Protein AF-A0AA41UCU0-F1 (afdb_monomer)

Foldseek 3Di:
DDDDQEADDLLLLLQLLLLLLPDQAEDEEAQADDPSSVRHVVRSVVSRYHYDHQHDHDDQDDWDKDWDADQVPRDIDIDTDDLVPRQDLGADDLVSVVPDPDDQADEDEDSHLRHRVNVLVSQVPDVVRHAYEYAAEEDDLSCLVVFLSHQEYEYEQNYAADPPSQAAELCRDRGPDNPHRDPDPDHGRGHQKYWYDHDQAWIWIAGNVGDIDTEHADDADFRHQRNLSSQLSSQLRSCVSVVHDNRVSNNLSSPRSRLCRNDDDSCPSSVVVVVSND

Mean predicted aligned error: 6.52 Å

Organism: NCBI:txid2910976

Structure (mmCIF, N/CA/C/O backbone):
data_AF-A0AA41UCU0-F1
#
_entry.id   AF-A0AA41UCU0-F1
#
loop_
_atom_site.group_PDB
_atom_site.id
_atom_site.type_symbol
_atom_site.label_atom_id
_atom_site.label_alt_id
_atom_site.label_comp_id
_atom_site.label_asym_id
_atom_site.label_entity_id
_atom_site.label_seq_id
_atom_site.pdbx_PDB_ins_code
_atom_site.Cartn_x
_atom_site.Cartn_y
_atom_site.Cartn_z
_atom_site.occupancy
_atom_site.B_iso_or_equiv
_atom_site.auth_seq_id
_atom_site.auth_comp_id
_atom_site.auth_asym_id
_atom_site.auth_atom_id
_atom_site.pdbx_PDB_model_num
ATOM 1 N N . MET A 1 1 ? 11.204 -28.598 2.035 1.00 69.94 1 MET A N 1
ATOM 2 C CA . MET A 1 1 ? 11.488 -27.217 1.600 1.00 69.94 1 MET A CA 1
ATOM 3 C C . MET A 1 1 ? 10.515 -26.865 0.490 1.00 69.94 1 MET A C 1
ATOM 5 O O . MET A 1 1 ? 10.604 -27.441 -0.587 1.00 69.94 1 MET A O 1
ATOM 9 N N . ARG A 1 2 ? 9.537 -26.011 0.792 1.00 81.38 2 ARG A N 1
ATOM 10 C CA . ARG A 1 2 ? 8.641 -25.408 -0.201 1.00 81.38 2 ARG A CA 1
ATOM 11 C C . ARG A 1 2 ? 9.351 -24.192 -0.801 1.00 81.38 2 ARG A C 1
ATOM 13 O O . ARG A 1 2 ? 10.097 -23.524 -0.092 1.00 81.38 2 ARG A O 1
ATOM 20 N N . GLN A 1 3 ? 9.169 -23.953 -2.094 1.00 84.19 3 GLN A N 1
ATOM 21 C CA . GLN A 1 3 ? 9.728 -22.796 -2.789 1.00 84.19 3 GLN A CA 1
ATOM 22 C C . GLN A 1 3 ? 8.620 -22.142 -3.601 1.00 84.19 3 GLN A C 1
ATOM 24 O O . GLN A 1 3 ? 8.017 -22.794 -4.450 1.00 84.19 3 GLN A O 1
ATOM 29 N N . ASP A 1 4 ? 8.387 -20.863 -3.338 1.00 87.31 4 ASP A N 1
ATOM 30 C CA . ASP A 1 4 ? 7.425 -20.040 -4.056 1.00 87.31 4 ASP A CA 1
ATOM 31 C C . ASP A 1 4 ? 8.169 -18.869 -4.704 1.00 87.31 4 ASP A C 1
ATOM 33 O O . ASP A 1 4 ? 9.088 -18.296 -4.116 1.00 87.31 4 ASP A O 1
ATOM 37 N N . VAL A 1 5 ? 7.778 -18.519 -5.929 1.00 90.12 5 VAL A N 1
ATOM 38 C CA . VAL A 1 5 ? 8.272 -17.332 -6.634 1.00 90.12 5 VAL A CA 1
ATOM 39 C C . VAL A 1 5 ? 7.059 -16.527 -7.067 1.00 90.12 5 VAL A C 1
ATOM 41 O O . VAL A 1 5 ? 6.217 -17.029 -7.811 1.00 90.12 5 VAL A O 1
ATOM 44 N N . SER A 1 6 ? 6.973 -15.289 -6.601 1.00 92.50 6 SER A N 1
ATOM 45 C CA . SER A 1 6 ? 5.877 -14.370 -6.901 1.00 92.50 6 SER A CA 1
ATOM 46 C C . SER A 1 6 ? 6.423 -12.977 -7.187 1.00 92.50 6 SER A C 1
ATOM 48 O O . SER A 1 6 ? 7.571 -12.666 -6.857 1.00 92.50 6 SER A O 1
ATOM 50 N N . ALA A 1 7 ? 5.589 -12.116 -7.766 1.00 93.50 7 ALA A N 1
ATOM 51 C CA . ALA A 1 7 ? 5.860 -10.689 -7.730 1.00 93.50 7 ALA A CA 1
ATOM 52 C C . ALA A 1 7 ? 5.864 -10.211 -6.268 1.00 93.50 7 ALA A C 1
ATOM 54 O O . ALA A 1 7 ? 5.102 -10.710 -5.435 1.00 93.50 7 ALA A O 1
ATOM 55 N N . GLY A 1 8 ? 6.735 -9.257 -5.962 1.00 89.81 8 GLY A N 1
ATOM 56 C CA . GLY A 1 8 ? 6.822 -8.613 -4.657 1.00 89.81 8 GLY A CA 1
ATOM 57 C C . GLY A 1 8 ? 6.935 -7.101 -4.809 1.00 89.81 8 GLY A C 1
ATOM 58 O O . GLY A 1 8 ? 6.961 -6.584 -5.924 1.00 89.81 8 GLY A O 1
ATOM 59 N N . GLY A 1 9 ? 7.023 -6.410 -3.677 1.00 89.88 9 GLY A N 1
ATOM 60 C CA . GLY A 1 9 ? 7.014 -4.951 -3.607 1.00 89.88 9 GLY A CA 1
ATOM 61 C C . GLY A 1 9 ? 5.659 -4.421 -3.120 1.00 89.88 9 GLY A C 1
ATOM 62 O O . GLY A 1 9 ? 4.636 -5.032 -3.448 1.00 89.88 9 GLY A O 1
ATOM 63 N N . PRO A 1 10 ? 5.635 -3.307 -2.359 1.00 92.75 10 PRO A N 1
ATOM 64 C CA . PRO A 1 10 ? 4.423 -2.859 -1.672 1.00 92.75 10 PRO A CA 1
ATOM 65 C C . PRO A 1 10 ? 3.246 -2.614 -2.617 1.00 92.75 10 PRO A C 1
ATOM 67 O O . PRO A 1 10 ? 2.210 -3.269 -2.499 1.00 92.75 10 PRO A O 1
ATOM 70 N N . ALA A 1 11 ? 3.443 -1.783 -3.647 1.00 95.94 11 ALA A N 1
ATOM 71 C CA . ALA A 1 11 ? 2.409 -1.506 -4.644 1.00 95.94 11 ALA A CA 1
ATOM 72 C C . ALA A 1 11 ? 1.910 -2.767 -5.381 1.00 95.94 11 ALA A C 1
ATOM 74 O O . ALA A 1 11 ? 0.715 -2.905 -5.637 1.00 95.94 11 ALA A O 1
ATOM 75 N N . ALA A 1 12 ? 2.798 -3.718 -5.696 1.00 96.88 12 ALA A N 1
ATOM 76 C CA . ALA A 1 12 ? 2.425 -4.950 -6.393 1.00 96.88 12 ALA A CA 1
ATOM 77 C C . ALA A 1 12 ? 1.548 -5.864 -5.522 1.00 96.88 12 ALA A C 1
ATOM 79 O O . ALA A 1 12 ? 0.541 -6.399 -5.985 1.00 96.88 12 ALA A O 1
ATOM 80 N N . ASN A 1 13 ? 1.899 -6.023 -4.246 1.00 97.31 13 ASN A N 1
ATOM 81 C CA . ASN A 1 13 ? 1.124 -6.825 -3.303 1.00 97.31 13 ASN A CA 1
ATOM 82 C C . ASN A 1 13 ? -0.208 -6.162 -2.922 1.00 97.31 13 ASN A C 1
ATOM 84 O O . ASN A 1 13 ? -1.222 -6.856 -2.807 1.00 97.31 13 ASN A O 1
ATOM 88 N N . ALA A 1 14 ? -0.231 -4.834 -2.794 1.00 98.00 14 ALA A N 1
ATOM 89 C CA . ALA A 1 14 ? -1.462 -4.080 -2.598 1.00 98.00 14 ALA A CA 1
ATOM 90 C C . ALA A 1 14 ? -2.402 -4.217 -3.808 1.00 98.00 14 ALA A C 1
ATOM 92 O O . ALA A 1 14 ? -3.591 -4.478 -3.629 1.00 98.00 14 ALA A O 1
ATOM 93 N N . ALA A 1 15 ? -1.873 -4.153 -5.036 1.00 98.31 15 ALA A N 1
ATOM 94 C CA . ALA A 1 15 ? -2.650 -4.362 -6.259 1.00 98.31 15 ALA A CA 1
ATOM 95 C C . ALA A 1 15 ? -3.252 -5.775 -6.337 1.00 98.31 15 ALA A C 1
ATOM 97 O O . ALA A 1 15 ? -4.425 -5.922 -6.675 1.00 98.31 15 ALA A O 1
ATOM 98 N N . VAL A 1 16 ? -2.491 -6.814 -5.969 1.00 98.00 16 VAL A N 1
ATOM 99 C CA . VAL A 1 16 ? -3.010 -8.193 -5.890 1.00 98.00 16 VAL A CA 1
ATOM 100 C C . VAL A 1 16 ? -4.118 -8.312 -4.844 1.00 98.00 16 VAL A C 1
ATOM 102 O O . VAL A 1 16 ? -5.124 -8.972 -5.091 1.00 98.00 16 VAL A O 1
ATOM 105 N N . THR A 1 17 ? -3.962 -7.655 -3.694 1.00 97.75 17 THR A N 1
ATOM 106 C CA . THR A 1 17 ? -4.995 -7.636 -2.648 1.00 97.75 17 THR A CA 1
ATOM 107 C C . THR A 1 17 ? -6.273 -6.970 -3.149 1.00 97.75 17 THR A C 1
ATOM 109 O O . THR A 1 17 ? -7.358 -7.527 -2.997 1.00 97.75 17 THR A O 1
ATOM 112 N N . ALA A 1 18 ? -6.148 -5.817 -3.805 1.00 97.25 18 ALA A N 1
ATOM 113 C CA . ALA A 1 18 ? -7.271 -5.104 -4.395 1.00 97.25 18 ALA A CA 1
ATOM 114 C C . ALA A 1 18 ? -7.988 -5.963 -5.459 1.00 97.25 18 ALA A C 1
ATOM 116 O O . ALA A 1 18 ? -9.207 -6.137 -5.406 1.00 97.25 18 ALA A O 1
ATOM 117 N N . ALA A 1 19 ? -7.235 -6.597 -6.361 1.00 96.75 19 ALA A N 1
ATOM 118 C CA . ALA A 1 19 ? -7.792 -7.499 -7.368 1.00 96.75 19 ALA A CA 1
ATOM 119 C C . ALA A 1 19 ? -8.531 -8.697 -6.748 1.00 96.75 19 ALA A C 1
ATOM 121 O O . ALA A 1 19 ? -9.640 -9.030 -7.167 1.00 96.75 19 ALA A O 1
ATOM 122 N N . ALA A 1 20 ? -7.970 -9.305 -5.699 1.00 96.31 20 ALA A N 1
ATOM 123 C CA . ALA A 1 20 ? -8.616 -10.398 -4.971 1.00 96.31 20 ALA A CA 1
ATOM 124 C C . ALA A 1 20 ? -9.898 -9.964 -4.236 1.00 96.31 20 ALA A C 1
ATOM 126 O O . ALA A 1 20 ? -10.803 -10.773 -4.044 1.00 96.31 20 ALA A O 1
ATOM 127 N N . LEU A 1 21 ? -10.004 -8.684 -3.878 1.00 96.06 21 LEU A N 1
ATOM 128 C CA . LEU A 1 21 ? -11.200 -8.059 -3.309 1.00 96.06 21 LEU A CA 1
ATOM 129 C C . LEU A 1 21 ? -12.237 -7.624 -4.360 1.00 96.06 21 LEU A C 1
ATOM 131 O O . LEU A 1 21 ? -13.248 -7.003 -4.016 1.00 96.06 21 LEU A O 1
ATOM 135 N N . GLY A 1 22 ? -12.005 -7.965 -5.629 1.00 93.69 22 GLY A N 1
ATOM 136 C CA . GLY A 1 22 ? -12.949 -7.770 -6.723 1.00 93.69 22 GLY A CA 1
ATOM 137 C C . GLY A 1 22 ? -12.910 -6.385 -7.363 1.00 93.69 22 GLY A C 1
ATOM 138 O O . GLY A 1 22 ? -13.822 -6.064 -8.124 1.00 93.69 22 GLY A O 1
ATOM 139 N N . VAL A 1 23 ? -11.891 -5.562 -7.086 1.00 93.75 23 VAL A N 1
ATOM 140 C CA . VAL A 1 23 ? -11.704 -4.285 -7.793 1.00 93.75 23 VAL A CA 1
ATOM 141 C C . VAL A 1 23 ? -10.685 -4.425 -8.918 1.00 93.75 23 VAL A C 1
ATOM 143 O O . VAL A 1 23 ? -9.738 -5.202 -8.837 1.00 93.75 23 VAL A O 1
ATOM 146 N N . ARG A 1 24 ? -10.855 -3.651 -9.990 1.00 96.62 24 ARG A N 1
ATOM 147 C CA . ARG A 1 24 ? -9.874 -3.602 -11.076 1.00 96.62 24 ARG A CA 1
ATOM 148 C C . ARG A 1 24 ? -8.605 -2.901 -10.586 1.00 96.62 24 ARG A C 1
ATOM 150 O O . ARG A 1 24 ? -8.665 -1.729 -10.228 1.00 96.62 24 ARG A O 1
ATOM 157 N N . ALA A 1 25 ? -7.468 -3.592 -10.608 1.00 97.56 25 ALA A N 1
ATOM 158 C CA . ALA A 1 25 ? -6.189 -3.044 -10.165 1.00 97.56 25 ALA A CA 1
ATOM 159 C C . ALA A 1 25 ? -5.240 -2.818 -11.350 1.00 97.56 25 ALA A C 1
ATOM 161 O O . ALA A 1 25 ? -4.958 -3.748 -12.107 1.00 97.56 25 ALA A O 1
ATOM 162 N N . VAL A 1 26 ? -4.722 -1.593 -11.478 1.00 98.44 26 VAL A N 1
ATOM 163 C CA . VAL A 1 26 ? -3.671 -1.234 -12.441 1.00 98.44 26 VAL A CA 1
ATOM 164 C C . VAL A 1 26 ? -2.399 -0.889 -11.668 1.00 98.44 26 VAL A C 1
ATOM 166 O O . VAL A 1 26 ? -2.386 0.047 -10.872 1.00 98.44 26 VAL A O 1
ATOM 169 N N . LEU A 1 27 ? -1.322 -1.633 -11.907 1.00 98.38 27 LEU A N 1
ATOM 170 C CA . LEU A 1 27 ? -0.001 -1.394 -11.337 1.00 98.38 27 LEU A CA 1
ATOM 171 C C . LEU A 1 27 ? 0.868 -0.624 -12.334 1.00 98.38 27 LEU A C 1
ATOM 173 O O . LEU A 1 27 ? 1.244 -1.164 -13.374 1.00 98.38 27 LEU A O 1
ATOM 177 N N . VAL A 1 28 ? 1.244 0.605 -11.983 1.00 97.56 28 VAL A N 1
ATOM 178 C CA . VAL A 1 28 ? 2.266 1.382 -12.699 1.00 97.56 28 VAL A CA 1
ATOM 179 C C . VAL A 1 28 ? 3.616 1.163 -12.012 1.00 97.56 28 VAL A C 1
ATOM 181 O O . VAL A 1 28 ? 3.798 1.573 -10.868 1.00 97.56 28 VAL A O 1
ATOM 184 N N . SER A 1 29 ? 4.558 0.481 -12.666 1.00 94.00 29 SER A N 1
ATOM 185 C CA . SER A 1 29 ? 5.838 0.097 -12.043 1.00 94.00 29 SER A CA 1
ATOM 186 C C . SER A 1 29 ? 6.936 -0.180 -13.079 1.00 94.00 29 SER A C 1
ATOM 188 O O . SER A 1 29 ? 6.705 -0.052 -14.279 1.00 94.00 29 SER A O 1
ATOM 190 N N . VAL A 1 30 ? 8.130 -0.556 -12.614 1.00 91.56 30 VAL A N 1
ATOM 191 C CA . VAL A 1 30 ? 9.286 -0.947 -13.432 1.00 91.56 30 VAL A CA 1
ATOM 192 C C . VAL A 1 30 ? 9.527 -2.445 -13.265 1.00 91.56 30 VAL A C 1
ATOM 194 O O . VAL A 1 30 ? 10.066 -2.887 -12.252 1.00 91.56 30 VAL A O 1
ATOM 197 N N . ILE A 1 31 ? 9.138 -3.237 -14.262 1.00 90.00 31 ILE A N 1
ATOM 198 C CA . ILE A 1 31 ? 9.275 -4.702 -14.244 1.00 90.00 31 ILE A CA 1
ATOM 199 C C . ILE A 1 31 ? 10.305 -5.182 -15.269 1.00 90.00 31 ILE A C 1
ATOM 201 O O . ILE A 1 31 ? 11.096 -6.080 -14.975 1.00 90.00 31 ILE A O 1
ATOM 205 N N . GLY A 1 32 ? 10.307 -4.603 -16.472 1.00 88.25 32 GLY A N 1
ATOM 206 C CA . GLY A 1 32 ? 11.206 -5.009 -17.550 1.00 88.25 32 GLY A CA 1
ATOM 207 C C . GLY A 1 32 ? 10.845 -6.350 -18.200 1.00 88.25 32 GLY A C 1
ATOM 208 O O . GLY A 1 32 ? 9.969 -7.102 -17.757 1.00 88.25 32 GLY A O 1
ATOM 209 N N . THR A 1 33 ? 11.505 -6.653 -19.314 1.00 85.25 33 THR A N 1
ATOM 210 C CA . THR A 1 33 ? 11.215 -7.819 -20.173 1.00 85.25 33 THR A CA 1
ATOM 211 C C . THR A 1 33 ? 12.107 -9.030 -19.888 1.00 85.25 33 THR A C 1
ATOM 213 O O . THR A 1 33 ? 11.937 -10.079 -20.507 1.00 85.25 33 THR A O 1
ATOM 216 N N . GLY A 1 34 ? 13.034 -8.920 -18.930 1.00 86.69 34 GLY A N 1
ATOM 217 C CA . GLY A 1 34 ? 13.949 -10.000 -18.565 1.00 86.69 34 GLY A CA 1
ATOM 218 C C . GLY A 1 34 ? 13.250 -11.243 -17.980 1.00 86.69 34 GLY A C 1
ATOM 219 O O . GLY A 1 34 ? 12.056 -11.212 -17.658 1.00 86.69 34 GLY A O 1
ATOM 220 N N . PRO A 1 35 ? 13.984 -12.358 -17.783 1.00 87.69 35 PRO A N 1
ATOM 221 C CA . PRO A 1 35 ? 13.407 -13.622 -17.314 1.00 87.69 35 PRO A CA 1
ATOM 222 C C . PRO A 1 35 ? 12.662 -13.515 -15.977 1.00 87.69 35 PRO A C 1
ATOM 224 O O . PRO A 1 35 ? 11.573 -14.069 -15.833 1.00 87.69 35 PRO A O 1
ATOM 227 N N . VAL A 1 36 ? 13.214 -12.765 -15.016 1.00 88.75 36 VAL A N 1
ATOM 228 C CA . VAL A 1 36 ? 12.580 -12.523 -13.708 1.00 88.75 36 VAL A CA 1
ATOM 229 C C . VAL A 1 36 ? 11.325 -11.660 -13.865 1.00 88.75 36 VAL A C 1
ATOM 231 O O . VAL A 1 36 ? 10.275 -12.010 -13.330 1.00 88.75 36 VAL A O 1
ATOM 234 N N . GLY A 1 37 ? 11.393 -10.588 -14.663 1.00 89.94 37 GLY A N 1
ATOM 235 C CA . GLY A 1 37 ? 10.236 -9.741 -14.964 1.00 89.94 37 GLY A CA 1
ATOM 236 C C . GLY A 1 37 ? 9.092 -10.526 -15.610 1.00 89.94 37 GLY A C 1
ATOM 237 O O . GLY A 1 37 ? 7.932 -10.359 -15.244 1.00 89.94 37 GLY A O 1
ATOM 238 N N . SER A 1 38 ? 9.411 -11.477 -16.493 1.00 90.88 38 SER A N 1
ATOM 239 C CA . SER A 1 38 ? 8.423 -12.383 -17.093 1.00 90.88 38 SER A CA 1
ATOM 240 C C . SER A 1 38 ? 7.734 -13.289 -16.064 1.00 90.88 38 SER A C 1
ATOM 242 O O . SER A 1 38 ? 6.555 -13.601 -16.216 1.00 90.88 38 SER A O 1
ATOM 244 N N . VAL A 1 39 ? 8.441 -13.729 -15.015 1.00 93.19 39 VAL A N 1
ATOM 245 C CA . VAL A 1 39 ? 7.832 -14.483 -13.905 1.00 93.19 39 VAL A CA 1
ATOM 246 C C . VAL A 1 39 ? 6.911 -13.579 -13.087 1.00 93.19 39 VAL A C 1
ATOM 248 O O . VAL A 1 39 ? 5.775 -13.970 -12.828 1.00 93.19 39 VAL A O 1
ATOM 251 N N . ALA A 1 40 ? 7.362 -12.369 -12.745 1.00 94.19 40 ALA A N 1
ATOM 252 C CA . ALA A 1 40 ? 6.565 -11.405 -11.990 1.00 94.19 40 ALA A CA 1
ATOM 253 C C . ALA A 1 40 ? 5.268 -11.022 -12.726 1.00 94.19 40 ALA A C 1
ATOM 255 O O . ALA A 1 40 ? 4.201 -11.037 -12.120 1.00 94.19 40 ALA A O 1
ATOM 256 N N . ARG A 1 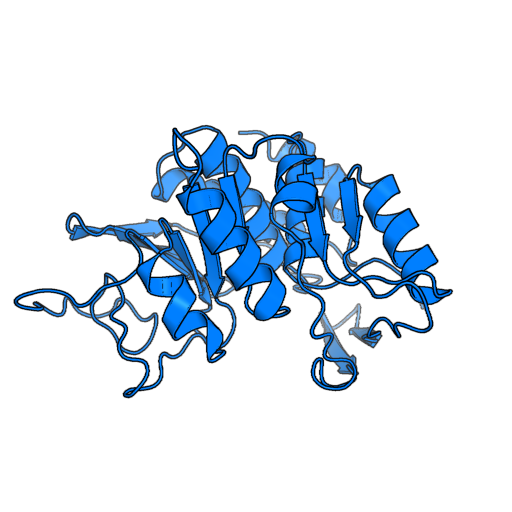41 ? 5.321 -10.762 -14.041 1.00 94.81 41 ARG A N 1
ATOM 257 C CA . ARG A 1 41 ? 4.114 -10.474 -14.840 1.00 94.81 41 ARG A CA 1
ATOM 258 C C . ARG A 1 41 ? 3.118 -11.615 -14.827 1.00 94.81 41 ARG A C 1
ATOM 260 O O . ARG A 1 41 ? 1.947 -11.370 -14.591 1.00 94.81 41 ARG A O 1
ATOM 267 N N . ARG A 1 42 ? 3.577 -12.854 -15.033 1.00 95.31 42 ARG A N 1
ATOM 268 C CA . ARG A 1 42 ? 2.682 -14.019 -15.009 1.00 95.31 42 ARG A CA 1
ATOM 269 C C . ARG A 1 42 ? 2.004 -14.201 -13.653 1.00 95.31 42 ARG A C 1
ATOM 271 O O . ARG A 1 42 ? 0.855 -14.625 -13.619 1.00 95.31 42 ARG A O 1
ATOM 278 N N . ASP A 1 43 ? 2.698 -13.904 -12.553 1.00 96.81 43 ASP A N 1
ATOM 279 C CA . ASP A 1 43 ? 2.089 -13.889 -11.217 1.00 96.81 43 ASP A CA 1
ATOM 280 C C . ASP A 1 43 ? 1.001 -12.809 -11.120 1.00 96.81 43 ASP A C 1
ATOM 282 O O . ASP A 1 43 ? -0.132 -13.114 -10.763 1.00 96.81 43 ASP A O 1
ATOM 286 N N . LEU A 1 44 ? 1.305 -11.572 -11.515 1.00 97.69 44 LEU A N 1
ATOM 287 C CA . LEU A 1 44 ? 0.357 -10.452 -11.482 1.00 97.69 44 LEU A CA 1
ATOM 288 C C . LEU A 1 44 ? -0.871 -10.691 -12.378 1.00 97.69 44 LEU A C 1
ATOM 290 O O . LEU A 1 44 ? -2.002 -10.536 -11.923 1.00 97.69 44 LEU A O 1
ATOM 294 N N . GLU A 1 45 ? -0.665 -11.157 -13.610 1.00 96.75 45 GLU A N 1
ATOM 295 C CA . GLU A 1 45 ? -1.726 -11.520 -14.558 1.00 96.75 45 GLU A CA 1
ATOM 296 C C . GLU A 1 45 ? -2.610 -12.647 -14.014 1.00 96.75 45 GLU A C 1
ATOM 298 O O . GLU A 1 45 ? -3.835 -12.586 -14.125 1.00 96.75 45 GLU A O 1
ATOM 303 N N . ARG A 1 46 ? -2.014 -13.661 -13.367 1.00 96.25 46 ARG A N 1
ATOM 304 C CA . ARG A 1 46 ? -2.758 -14.754 -12.719 1.00 96.25 46 ARG A CA 1
ATOM 305 C C . ARG A 1 46 ? -3.719 -14.239 -11.647 1.00 96.25 46 ARG A C 1
ATOM 307 O O . ARG A 1 46 ? -4.775 -14.840 -11.459 1.00 96.25 46 ARG A O 1
ATOM 314 N N . TYR A 1 47 ? -3.368 -13.150 -10.969 1.00 96.12 47 TYR A N 1
ATOM 315 C CA . TYR A 1 47 ? -4.213 -12.491 -9.972 1.00 96.12 47 TYR A CA 1
ATOM 316 C C . TYR A 1 47 ? -4.924 -11.247 -10.517 1.00 96.12 47 TYR A C 1
ATOM 318 O O . TYR A 1 47 ? -5.347 -10.401 -9.741 1.00 96.12 47 TYR A O 1
ATOM 326 N N . SER A 1 48 ? -5.115 -11.162 -11.839 1.00 96.62 48 SER A N 1
ATOM 327 C CA . SER A 1 48 ? -5.906 -10.117 -12.509 1.00 96.62 48 SER A CA 1
ATOM 328 C C . SER A 1 48 ? -5.424 -8.680 -12.260 1.00 96.62 48 SER A C 1
ATOM 330 O O . SER A 1 48 ? -6.220 -7.744 -12.306 1.00 96.62 48 SER A O 1
ATOM 332 N N . VAL A 1 49 ? -4.125 -8.492 -12.021 1.00 98.31 49 VAL A N 1
ATOM 333 C CA . VAL A 1 49 ? -3.506 -7.164 -11.958 1.00 98.31 49 VAL A CA 1
ATOM 334 C C . VAL A 1 49 ? -3.057 -6.754 -13.357 1.00 98.31 49 VAL A C 1
ATOM 336 O O . VAL A 1 49 ? -2.234 -7.423 -13.983 1.00 98.31 49 VAL A O 1
ATOM 339 N N . GLU A 1 50 ? -3.571 -5.628 -13.841 1.00 97.88 50 GLU A N 1
ATOM 340 C CA . GLU A 1 50 ? -3.125 -5.019 -15.091 1.00 97.88 50 GLU A CA 1
ATOM 341 C C . GLU A 1 50 ? -1.809 -4.281 -14.862 1.00 97.88 50 GLU A C 1
ATOM 343 O O . GLU A 1 50 ? -1.706 -3.424 -13.990 1.00 97.88 50 GLU A O 1
ATOM 348 N N . VAL A 1 51 ? -0.785 -4.601 -15.647 1.00 96.56 51 VAL A N 1
ATOM 349 C CA . VAL A 1 51 ? 0.548 -4.015 -15.480 1.00 96.56 51 VAL A CA 1
ATOM 350 C C . VAL A 1 51 ? 0.797 -2.961 -16.550 1.00 96.56 51 VAL A C 1
ATOM 352 O O . VAL A 1 51 ? 0.893 -3.280 -17.736 1.00 96.56 51 VAL A O 1
ATOM 355 N N . HIS A 1 52 ? 1.001 -1.718 -16.121 1.00 96.19 52 HIS A N 1
ATOM 356 C CA . HIS A 1 52 ? 1.598 -0.666 -16.931 1.00 96.19 52 HIS A CA 1
ATOM 357 C C . HIS A 1 52 ? 3.086 -0.551 -16.588 1.00 96.19 52 HIS A C 1
ATOM 359 O O . HIS A 1 52 ? 3.482 0.123 -15.637 1.00 96.19 52 HIS A O 1
ATOM 365 N N . ASP A 1 53 ? 3.913 -1.263 -17.351 1.00 93.88 53 ASP A N 1
ATOM 366 C CA . ASP A 1 53 ? 5.357 -1.244 -17.145 1.00 93.88 53 ASP A CA 1
ATOM 367 C C . ASP A 1 53 ? 6.006 -0.059 -17.855 1.00 93.88 53 ASP A C 1
ATOM 369 O O . ASP A 1 53 ? 5.917 0.068 -19.077 1.00 93.88 53 ASP A O 1
ATOM 373 N N . VAL A 1 54 ? 6.692 0.773 -17.076 1.00 92.94 54 VAL A N 1
ATOM 374 C CA . VAL A 1 54 ? 7.396 1.959 -17.568 1.00 92.94 54 VAL A CA 1
ATOM 375 C C . VAL A 1 54 ? 8.880 1.695 -17.831 1.00 92.94 54 VAL A C 1
ATOM 377 O O . VAL A 1 54 ? 9.601 2.618 -18.205 1.00 92.94 54 VAL A O 1
ATOM 380 N N . ALA A 1 55 ? 9.355 0.460 -17.637 1.00 88.31 55 ALA A N 1
ATOM 381 C CA . ALA A 1 55 ? 10.752 0.110 -17.851 1.00 88.31 55 ALA A CA 1
ATOM 382 C C . ALA A 1 55 ? 11.250 0.496 -19.262 1.00 88.31 55 ALA A C 1
ATOM 384 O O . ALA A 1 55 ? 10.530 0.320 -20.255 1.00 88.31 55 ALA A O 1
ATOM 385 N N . PRO A 1 56 ? 12.504 0.973 -19.387 1.00 79.81 56 PRO A N 1
ATOM 386 C CA . PRO A 1 56 ? 13.165 1.118 -20.677 1.00 79.81 56 PRO A CA 1
ATOM 387 C C . PRO A 1 56 ? 13.151 -0.204 -21.452 1.00 79.81 56 PRO A C 1
ATOM 389 O O . PRO A 1 56 ? 13.202 -1.284 -20.863 1.00 79.81 56 PRO A O 1
ATOM 392 N N . ARG A 1 57 ? 13.097 -0.121 -22.787 1.00 65.38 57 ARG A N 1
ATOM 393 C CA . ARG A 1 57 ? 12.858 -1.291 -23.646 1.00 65.38 57 ARG A CA 1
ATOM 394 C C . ARG A 1 57 ? 13.962 -2.365 -23.637 1.00 65.38 57 ARG A C 1
ATOM 396 O O . ARG A 1 57 ? 13.671 -3.444 -24.136 1.00 65.38 57 ARG A O 1
ATOM 403 N N . ASP A 1 58 ? 15.116 -2.146 -22.994 1.00 66.44 58 ASP A N 1
ATOM 404 C CA . ASP A 1 58 ? 16.211 -3.125 -22.897 1.00 66.44 58 ASP A CA 1
ATOM 405 C C . ASP A 1 58 ? 16.835 -3.200 -21.477 1.00 66.44 58 ASP A C 1
ATOM 407 O O . ASP A 1 58 ? 16.968 -2.189 -20.786 1.00 66.44 58 ASP A O 1
ATOM 411 N N . ASP A 1 59 ? 17.200 -4.419 -21.049 1.00 63.78 59 ASP A N 1
ATOM 412 C CA . ASP A 1 59 ? 18.061 -4.789 -19.901 1.00 63.78 59 ASP A CA 1
ATOM 413 C C . ASP A 1 59 ? 17.737 -4.239 -18.494 1.00 63.78 59 ASP A C 1
ATOM 415 O O . ASP A 1 59 ? 18.606 -4.155 -17.624 1.00 63.78 59 ASP A O 1
ATOM 419 N N . THR A 1 60 ? 16.467 -3.952 -18.196 1.00 72.06 60 THR A N 1
ATOM 420 C CA . THR A 1 60 ? 16.064 -3.673 -16.804 1.00 72.06 60 THR A CA 1
ATOM 421 C C . THR A 1 60 ? 16.141 -4.950 -15.957 1.00 72.06 60 THR A C 1
ATOM 423 O O . THR A 1 60 ? 15.398 -5.911 -16.181 1.00 72.06 60 THR A O 1
ATOM 426 N N . LEU A 1 61 ? 17.022 -4.950 -14.953 1.00 74.19 61 LEU A N 1
ATOM 427 C CA . LEU A 1 61 ? 17.096 -6.002 -13.942 1.00 74.19 61 LEU A CA 1
ATOM 428 C C . LEU A 1 61 ? 16.067 -5.750 -12.839 1.00 74.19 61 LEU A C 1
ATOM 430 O O . LEU A 1 61 ? 16.171 -4.783 -12.088 1.00 74.19 61 LEU A O 1
ATOM 434 N N . LEU A 1 62 ? 15.097 -6.654 -12.718 1.00 83.25 62 LEU A N 1
ATOM 435 C CA . LEU A 1 62 ? 14.159 -6.642 -11.602 1.00 83.25 62 LEU A CA 1
ATOM 436 C C . LEU A 1 62 ? 14.848 -7.153 -10.331 1.00 83.25 62 LEU A C 1
ATOM 438 O O . LEU A 1 62 ? 15.441 -8.235 -10.333 1.00 83.25 62 LEU A O 1
ATOM 442 N N . ALA A 1 63 ? 14.747 -6.390 -9.242 1.00 83.19 63 ALA A N 1
ATOM 443 C CA . ALA A 1 63 ? 15.283 -6.786 -7.946 1.00 83.19 63 ALA A CA 1
ATOM 444 C C . ALA A 1 63 ? 14.602 -8.068 -7.431 1.00 83.19 63 ALA A C 1
ATOM 446 O O . ALA A 1 63 ? 13.378 -8.194 -7.455 1.00 83.19 63 ALA A O 1
ATOM 447 N N . VAL A 1 64 ? 15.402 -9.012 -6.928 1.00 85.44 64 VAL A N 1
ATOM 448 C CA . VAL A 1 64 ? 14.920 -10.276 -6.352 1.00 85.44 64 VAL A CA 1
ATOM 449 C C . VAL A 1 64 ? 15.279 -10.316 -4.878 1.00 85.44 64 VAL A C 1
ATOM 451 O O . VAL A 1 64 ? 16.453 -10.260 -4.534 1.00 85.44 64 VAL A O 1
ATOM 454 N N . SER A 1 65 ? 14.275 -10.457 -4.015 1.00 85.56 65 SER A N 1
ATOM 455 C CA . SER A 1 65 ? 14.483 -10.737 -2.592 1.00 85.56 65 SER A CA 1
ATOM 456 C C . SER A 1 65 ? 14.272 -12.221 -2.317 1.00 85.56 65 SER A C 1
ATOM 458 O O . SER A 1 65 ? 13.279 -12.796 -2.758 1.00 85.56 65 SER A O 1
ATOM 460 N N . ALA A 1 66 ? 15.182 -12.834 -1.567 1.00 86.69 66 ALA A N 1
ATOM 461 C CA . ALA A 1 66 ? 15.018 -14.180 -1.038 1.00 86.69 66 ALA A CA 1
ATOM 462 C C . ALA A 1 66 ? 14.566 -14.091 0.422 1.00 86.69 66 ALA A C 1
ATOM 464 O O . ALA A 1 66 ? 15.254 -13.498 1.252 1.00 86.69 66 ALA A O 1
ATOM 465 N N . VAL A 1 67 ? 13.414 -14.681 0.735 1.00 84.25 67 VAL A N 1
ATOM 466 C CA . VAL A 1 67 ? 12.885 -14.747 2.100 1.00 84.25 67 VAL A CA 1
ATOM 467 C C . VAL A 1 67 ? 12.877 -16.202 2.541 1.00 84.25 67 VAL A C 1
ATOM 469 O O . VAL A 1 67 ? 12.222 -17.043 1.929 1.00 84.25 67 VAL A O 1
ATOM 472 N N . LEU A 1 68 ? 13.634 -16.496 3.590 1.00 83.25 68 LEU A N 1
ATOM 473 C CA . LEU A 1 68 ? 13.647 -17.789 4.260 1.00 83.25 68 LEU A CA 1
ATOM 474 C C . LEU A 1 68 ? 12.751 -17.673 5.486 1.00 83.25 68 LEU A C 1
ATOM 476 O O . LEU A 1 68 ? 12.982 -16.783 6.303 1.00 83.25 68 LEU A O 1
ATOM 480 N N . VAL A 1 69 ? 11.754 -18.547 5.593 1.00 79.00 69 VAL A N 1
ATOM 481 C CA . VAL A 1 69 ? 10.837 -18.617 6.736 1.00 79.00 69 VAL A CA 1
ATOM 482 C C . VAL A 1 69 ? 11.002 -19.981 7.394 1.00 79.00 69 VAL A C 1
ATOM 484 O O . VAL A 1 69 ? 10.942 -21.002 6.706 1.00 79.00 69 VAL A O 1
ATOM 487 N N . ASP A 1 70 ? 11.236 -19.986 8.702 1.00 80.25 70 ASP A N 1
ATOM 488 C CA . ASP A 1 70 ? 11.181 -21.189 9.529 1.00 80.25 70 ASP A CA 1
ATOM 489 C C . ASP A 1 70 ? 9.712 -21.500 9.845 1.00 80.25 70 ASP A C 1
ATOM 491 O O . ASP A 1 70 ? 9.000 -20.669 10.405 1.00 80.25 70 ASP A O 1
ATOM 495 N N . ASP A 1 71 ? 9.228 -22.675 9.443 1.00 70.00 71 ASP A N 1
ATOM 496 C CA . ASP A 1 71 ? 7.823 -23.067 9.602 1.00 70.00 71 ASP A CA 1
ATOM 497 C C . ASP A 1 71 ? 7.469 -23.532 11.024 1.00 70.00 71 ASP A C 1
ATOM 499 O O . ASP A 1 71 ? 6.286 -23.653 11.351 1.00 70.00 71 ASP A O 1
ATOM 503 N N . VAL A 1 72 ? 8.472 -23.762 11.876 1.00 74.12 72 VAL A N 1
ATOM 504 C CA . VAL A 1 72 ? 8.313 -24.145 13.281 1.00 74.12 72 VAL A CA 1
ATOM 505 C C . VAL A 1 72 ? 8.301 -22.912 14.177 1.00 74.12 72 VAL A C 1
ATOM 507 O O . VAL A 1 72 ? 7.446 -22.814 15.058 1.00 74.12 72 VAL A O 1
ATOM 510 N N . THR A 1 73 ? 9.240 -21.983 13.981 1.00 74.69 73 THR A N 1
ATOM 511 C CA . THR A 1 73 ? 9.380 -20.788 14.830 1.00 74.69 73 THR A CA 1
ATOM 512 C C . THR A 1 73 ? 8.694 -19.551 14.258 1.00 74.69 73 THR A C 1
ATOM 514 O O . THR A 1 73 ? 8.340 -18.655 15.020 1.00 74.69 73 THR A O 1
ATOM 517 N N . GLY A 1 74 ? 8.482 -19.492 12.940 1.00 68.00 74 GLY A N 1
ATOM 518 C CA . GLY A 1 74 ? 8.007 -18.298 12.236 1.00 68.00 74 GLY A CA 1
ATOM 519 C C . GLY A 1 74 ? 9.102 -17.255 11.972 1.00 68.00 74 GLY A C 1
ATOM 520 O O . GLY A 1 74 ? 8.805 -16.179 11.445 1.00 68.00 74 GLY A O 1
ATOM 521 N N . ASP A 1 75 ? 10.361 -17.542 12.325 1.00 75.62 75 ASP A N 1
ATOM 522 C CA . ASP A 1 75 ? 11.478 -16.622 12.109 1.00 75.62 75 ASP A CA 1
ATOM 523 C C . ASP A 1 75 ? 11.769 -16.427 10.622 1.00 75.62 75 ASP A C 1
ATOM 525 O O . ASP A 1 75 ? 11.616 -17.340 9.805 1.00 75.62 75 ASP A O 1
ATOM 529 N N . ARG A 1 76 ? 12.254 -15.229 10.267 1.00 74.50 76 ARG A N 1
ATOM 530 C CA . ARG A 1 76 ? 12.609 -14.899 8.884 1.00 74.50 76 ARG A CA 1
ATOM 531 C C . ARG A 1 76 ? 14.027 -14.381 8.723 1.00 74.50 76 ARG A C 1
ATOM 533 O O . ARG A 1 76 ? 14.508 -13.562 9.501 1.00 74.50 76 ARG A O 1
ATOM 540 N N . SER A 1 77 ? 14.646 -14.779 7.620 1.00 80.81 77 SER A N 1
ATOM 541 C CA . SER A 1 77 ? 15.840 -14.136 7.077 1.00 80.81 77 SER A CA 1
ATOM 542 C C . SER A 1 77 ? 15.524 -13.605 5.687 1.00 80.81 77 SER A C 1
ATOM 544 O O . SER A 1 77 ? 15.148 -14.365 4.797 1.00 80.81 77 SER A O 1
ATOM 546 N N . VAL A 1 78 ? 15.662 -12.293 5.509 1.00 80.44 78 VAL A N 1
ATOM 547 C CA . VAL A 1 78 ? 15.438 -11.620 4.227 1.00 80.44 78 VAL A CA 1
ATOM 548 C C . VAL A 1 78 ? 16.790 -11.224 3.654 1.00 80.44 78 VAL A C 1
ATOM 550 O O . VAL A 1 78 ? 17.532 -10.465 4.275 1.00 80.44 78 VAL A O 1
ATOM 553 N N . VAL A 1 79 ? 17.105 -11.737 2.470 1.00 81.25 79 VAL A N 1
ATOM 554 C CA . VAL A 1 79 ? 18.261 -11.322 1.678 1.00 81.25 79 VAL A CA 1
ATOM 555 C C . VAL A 1 79 ? 17.732 -10.579 0.466 1.00 81.25 79 VAL A C 1
ATOM 557 O O . VAL A 1 79 ? 17.207 -11.180 -0.471 1.00 81.25 79 VAL A O 1
ATOM 560 N N . SER A 1 80 ? 17.875 -9.263 0.498 1.00 73.75 80 SER A N 1
ATOM 561 C CA . SER A 1 80 ? 17.487 -8.383 -0.596 1.00 73.75 80 SER A CA 1
ATOM 562 C C . SER A 1 80 ? 18.728 -7.656 -1.103 1.00 73.75 80 SER A C 1
ATOM 564 O O . SER A 1 80 ? 19.506 -7.168 -0.277 1.00 73.75 80 SER A O 1
ATOM 566 N N . PRO A 1 81 ? 18.937 -7.535 -2.427 1.00 66.25 81 PRO A N 1
ATOM 567 C CA . PRO A 1 81 ? 19.743 -6.435 -2.927 1.00 66.25 81 PRO A CA 1
ATOM 568 C C . PRO A 1 81 ? 19.097 -5.147 -2.412 1.00 66.25 81 PRO A C 1
ATOM 570 O O . PRO A 1 81 ? 17.867 -5.059 -2.348 1.00 66.25 81 PRO A O 1
ATOM 573 N N . ASP A 1 82 ? 19.908 -4.172 -2.007 1.00 54.69 82 ASP A N 1
ATOM 574 C CA . ASP A 1 82 ? 19.374 -2.851 -1.697 1.00 54.69 82 ASP A CA 1
ATOM 575 C C . ASP A 1 82 ? 18.515 -2.408 -2.894 1.00 54.69 82 ASP A C 1
ATOM 577 O O . ASP A 1 82 ? 18.953 -2.509 -4.041 1.00 54.69 82 ASP A O 1
ATOM 581 N N . ALA A 1 83 ? 17.262 -2.004 -2.656 1.00 49.94 83 ALA A N 1
ATOM 582 C CA . ALA A 1 83 ? 16.331 -1.615 -3.721 1.00 49.94 83 ALA A CA 1
ATOM 583 C C . ALA A 1 83 ? 16.883 -0.442 -4.563 1.00 49.94 83 ALA A C 1
ATOM 585 O O . ALA A 1 83 ? 16.403 -0.172 -5.660 1.00 49.94 83 ALA A O 1
ATOM 586 N N . THR A 1 84 ? 17.929 0.221 -4.060 1.00 47.09 84 THR A N 1
ATOM 587 C CA . THR A 1 84 ? 18.753 1.226 -4.737 1.00 47.09 84 THR A CA 1
ATOM 588 C C . THR A 1 84 ? 19.749 0.666 -5.764 1.00 47.09 84 THR A C 1
ATOM 590 O O . THR A 1 84 ? 20.401 1.459 -6.434 1.00 47.09 84 THR A O 1
ATOM 593 N N . LEU A 1 85 ? 19.896 -0.657 -5.917 1.00 44.81 85 LEU A N 1
ATOM 594 C CA . LEU A 1 85 ? 20.853 -1.281 -6.848 1.00 44.81 85 LEU A CA 1
ATOM 595 C C . LEU A 1 85 ? 20.340 -1.390 -8.293 1.00 44.81 85 LEU A C 1
ATOM 597 O O . LEU A 1 85 ? 21.123 -1.706 -9.186 1.00 44.81 85 LEU A O 1
ATOM 601 N N . ALA A 1 86 ? 19.063 -1.091 -8.544 1.00 53.47 86 ALA A N 1
ATOM 602 C CA . ALA A 1 86 ? 18.529 -0.887 -9.893 1.00 53.47 86 ALA A CA 1
ATOM 603 C C . ALA A 1 86 ? 17.520 0.280 -9.912 1.00 53.47 86 ALA A C 1
ATOM 605 O O . ALA A 1 86 ? 16.347 0.081 -10.243 1.00 53.47 86 ALA A O 1
ATOM 606 N N . PRO A 1 87 ? 17.934 1.499 -9.514 1.00 58.97 87 PRO A N 1
ATOM 607 C CA . PRO A 1 87 ? 17.057 2.648 -9.588 1.00 58.97 87 PRO A CA 1
ATOM 608 C C . PRO A 1 87 ? 16.806 2.927 -11.068 1.00 58.97 87 PRO A C 1
ATOM 610 O O . PRO A 1 87 ? 17.734 3.078 -11.862 1.00 58.97 87 PRO A O 1
ATOM 613 N N . SER A 1 88 ? 15.536 2.932 -11.448 1.00 69.75 88 SER A N 1
ATOM 614 C CA . SER A 1 88 ? 15.128 3.347 -12.777 1.00 69.75 88 SER A CA 1
ATOM 615 C C . SER A 1 88 ? 14.574 4.756 -12.682 1.00 69.75 88 SER A C 1
ATOM 617 O O . SER A 1 88 ? 13.614 4.999 -11.951 1.00 69.75 88 SER A O 1
ATOM 619 N N . ASP A 1 89 ? 15.151 5.661 -13.467 1.00 76.75 89 ASP A N 1
ATOM 620 C CA . ASP A 1 89 ? 14.630 7.014 -13.673 1.00 76.75 89 ASP A CA 1
ATOM 621 C C . ASP A 1 89 ? 13.485 7.028 -14.700 1.00 76.75 89 ASP A C 1
ATOM 623 O O . ASP A 1 89 ? 13.191 8.054 -15.311 1.00 76.75 89 ASP A O 1
ATOM 627 N N . ALA A 1 90 ? 12.854 5.875 -14.942 1.00 85.62 90 ALA A N 1
ATOM 628 C CA . ALA A 1 90 ? 11.711 5.779 -15.826 1.00 85.62 90 ALA A CA 1
ATOM 629 C C . ALA A 1 90 ? 10.534 6.593 -15.282 1.00 85.62 90 ALA A C 1
ATOM 631 O O . ALA A 1 90 ? 10.143 6.482 -14.117 1.00 85.62 90 ALA A O 1
ATOM 632 N N . VAL A 1 91 ? 9.952 7.394 -16.169 1.00 91.69 91 VAL A N 1
ATOM 633 C CA . VAL A 1 91 ? 8.821 8.267 -15.872 1.00 91.69 91 VAL A CA 1
ATOM 634 C C . VAL A 1 91 ? 7.732 8.009 -16.910 1.00 91.69 91 VAL A C 1
ATOM 636 O O . VAL A 1 91 ? 8.012 8.130 -18.107 1.00 91.69 91 VAL A O 1
ATOM 639 N N . PRO A 1 92 ? 6.500 7.659 -16.501 1.00 94.50 92 PRO A N 1
ATOM 640 C CA . PRO A 1 92 ? 5.387 7.578 -17.434 1.00 94.50 92 PRO A CA 1
ATOM 641 C C . PRO A 1 92 ? 5.051 8.971 -17.977 1.00 94.50 92 PRO A C 1
ATOM 643 O O . PRO A 1 92 ? 5.059 9.960 -17.244 1.00 94.50 92 PRO A O 1
ATOM 646 N N . THR A 1 93 ? 4.736 9.059 -19.267 1.00 95.44 93 THR A N 1
ATOM 647 C CA . THR A 1 93 ? 4.277 10.318 -19.866 1.00 95.44 93 THR A CA 1
ATOM 648 C C . THR A 1 93 ? 2.807 10.580 -19.515 1.00 95.44 93 THR A C 1
ATOM 650 O O . THR A 1 93 ? 2.059 9.624 -19.292 1.00 95.44 93 THR A O 1
ATOM 653 N N . PRO A 1 94 ? 2.343 11.846 -19.528 1.00 95.31 94 PRO A N 1
ATOM 654 C CA . PRO A 1 94 ? 0.924 12.156 -19.350 1.00 95.31 94 PRO A CA 1
ATOM 655 C C . PRO A 1 94 ? 0.018 11.419 -20.343 1.00 95.31 94 PRO A C 1
ATOM 657 O O . PRO A 1 94 ? -1.020 10.907 -19.945 1.00 95.31 94 PRO A O 1
ATOM 660 N N . ASP A 1 95 ? 0.438 11.281 -21.606 1.00 96.31 95 ASP A N 1
ATOM 661 C CA . ASP A 1 95 ? -0.310 10.520 -22.618 1.00 96.31 95 ASP A CA 1
ATOM 662 C C . ASP A 1 95 ? -0.392 9.024 -22.280 1.00 96.31 95 ASP A C 1
ATOM 664 O O . ASP A 1 95 ? -1.432 8.398 -22.479 1.00 96.31 95 ASP A O 1
ATOM 668 N N . ALA A 1 96 ? 0.690 8.439 -21.750 1.00 96.00 96 ALA A N 1
ATOM 669 C CA . ALA A 1 96 ? 0.703 7.039 -21.333 1.00 96.00 96 ALA A CA 1
ATOM 670 C C . ALA A 1 96 ? -0.239 6.801 -20.145 1.00 96.00 96 ALA A C 1
ATOM 672 O O . ALA A 1 96 ? -0.977 5.818 -20.150 1.00 96.00 96 ALA A O 1
ATOM 673 N N . LEU A 1 97 ? -0.263 7.720 -19.174 1.00 97.38 97 LEU A N 1
ATOM 674 C CA . LEU A 1 97 ? -1.214 7.690 -18.059 1.00 97.38 97 LEU A CA 1
ATOM 675 C C . LEU A 1 97 ? -2.652 7.949 -18.532 1.00 97.38 97 LEU A C 1
ATOM 677 O O . LEU A 1 97 ? -3.571 7.274 -18.082 1.00 97.38 97 LEU A O 1
ATOM 681 N N . GLY A 1 98 ? -2.853 8.857 -19.489 1.00 96.62 98 GLY A N 1
ATOM 682 C CA . GLY A 1 98 ? -4.156 9.165 -20.087 1.00 96.62 98 GLY A CA 1
ATOM 683 C C . GLY A 1 98 ? -4.751 8.032 -20.925 1.00 96.62 98 GLY A C 1
ATOM 684 O O . GLY A 1 98 ? -5.961 8.001 -21.141 1.00 96.62 98 GLY A O 1
ATOM 685 N N . ALA A 1 99 ? -3.925 7.087 -21.376 1.00 96.88 99 ALA A N 1
ATOM 686 C CA . ALA A 1 99 ? -4.377 5.872 -22.047 1.00 96.88 99 ALA A CA 1
ATOM 687 C C . ALA A 1 99 ? -4.866 4.787 -21.069 1.00 96.88 99 ALA A C 1
ATOM 689 O O . ALA A 1 99 ? -5.507 3.823 -21.500 1.00 96.88 99 ALA A O 1
ATOM 690 N N . LEU A 1 100 ? -4.559 4.913 -19.774 1.00 96.56 100 LEU A N 1
ATOM 691 C CA . LEU A 1 100 ? -5.041 3.996 -18.746 1.00 96.56 100 LEU A CA 1
ATOM 692 C C . LEU A 1 100 ? -6.515 4.270 -18.412 1.00 96.56 100 LEU A C 1
ATOM 694 O O . LEU A 1 100 ? -7.019 5.376 -18.625 1.00 96.56 100 LEU A O 1
ATOM 698 N N . PRO A 1 101 ? -7.230 3.278 -17.855 1.00 94.50 101 PRO A N 1
ATOM 699 C CA . PRO A 1 101 ? -8.530 3.521 -17.252 1.00 94.50 101 PRO A CA 1
ATOM 700 C C . PRO A 1 101 ? -8.417 4.614 -16.192 1.00 94.50 101 PRO A C 1
ATOM 702 O O . PRO A 1 101 ? -7.497 4.602 -15.373 1.00 94.50 101 PRO A O 1
ATOM 705 N N . ARG A 1 102 ? -9.378 5.535 -16.187 1.00 94.88 102 ARG A N 1
ATOM 706 C CA . ARG A 1 102 ? -9.460 6.562 -15.154 1.00 94.88 102 ARG A CA 1
ATOM 707 C C . ARG A 1 102 ? -9.615 5.897 -13.772 1.00 94.88 102 ARG A C 1
ATOM 709 O O . ARG A 1 102 ? -10.555 5.118 -13.621 1.00 94.88 102 ARG A O 1
ATOM 716 N N . PRO A 1 103 ? -8.750 6.201 -12.786 1.00 95.88 103 PRO A N 1
ATOM 717 C CA . PRO A 1 103 ? -8.866 5.638 -11.445 1.00 95.88 103 PRO A CA 1
ATOM 718 C C . PRO A 1 103 ? -9.889 6.402 -10.595 1.00 95.88 103 PRO A C 1
ATOM 720 O O . PRO A 1 103 ? -10.012 7.621 -10.717 1.00 95.88 103 PRO A O 1
ATOM 723 N N . ASP A 1 104 ? -10.565 5.691 -9.692 1.00 95.06 104 ASP A N 1
ATOM 724 C CA . ASP A 1 104 ? -11.364 6.290 -8.611 1.00 95.06 104 ASP A CA 1
ATOM 725 C C . ASP A 1 104 ? -10.476 6.674 -7.411 1.00 95.06 104 ASP A C 1
ATOM 727 O O . ASP A 1 104 ? -10.656 7.717 -6.780 1.00 95.06 104 ASP A O 1
ATOM 731 N N . ILE A 1 105 ? -9.460 5.846 -7.143 1.00 97.81 105 ILE A N 1
ATOM 732 C CA . ILE A 1 105 ? -8.475 6.003 -6.071 1.00 97.81 105 ILE A CA 1
ATOM 733 C C . ILE A 1 105 ? -7.083 5.612 -6.574 1.00 97.81 105 ILE A C 1
ATOM 735 O O . ILE A 1 105 ? -6.946 4.732 -7.428 1.00 97.81 105 ILE A O 1
ATOM 739 N N . VAL A 1 106 ? -6.041 6.245 -6.040 1.00 98.25 106 VAL A N 1
ATOM 740 C CA . VAL A 1 106 ? -4.641 5.939 -6.355 1.00 98.25 106 VAL A CA 1
ATOM 741 C C . VAL A 1 106 ? -3.859 5.688 -5.074 1.00 98.25 106 VAL A C 1
ATOM 743 O O . VAL A 1 106 ? -3.840 6.533 -4.183 1.00 98.25 106 VAL A O 1
ATOM 746 N N . LEU A 1 107 ? -3.182 4.538 -5.013 1.00 98.62 107 LEU A N 1
ATOM 747 C CA . LEU A 1 107 ? -2.197 4.217 -3.982 1.00 98.62 107 LEU A CA 1
ATOM 748 C C . LEU A 1 107 ? -0.795 4.565 -4.487 1.00 98.62 107 LEU A C 1
ATOM 750 O O . LEU A 1 107 ? -0.375 4.065 -5.533 1.00 98.62 107 LEU A O 1
ATOM 754 N N . LEU A 1 108 ? -0.064 5.383 -3.737 1.00 98.06 108 LEU A N 1
ATOM 755 C CA . LEU A 1 108 ? 1.337 5.708 -3.996 1.00 98.06 108 LEU A CA 1
ATOM 756 C C . LEU A 1 108 ? 2.223 5.128 -2.892 1.00 98.06 108 LEU A C 1
ATOM 758 O O . LEU A 1 108 ? 1.840 5.116 -1.727 1.00 98.06 108 LEU A O 1
ATOM 762 N N . ASP A 1 109 ? 3.431 4.704 -3.257 1.00 94.88 109 ASP A N 1
ATOM 763 C CA . ASP A 1 109 ? 4.507 4.392 -2.318 1.00 94.88 109 ASP A CA 1
ATOM 764 C C . ASP A 1 109 ? 5.768 5.203 -2.671 1.00 94.88 109 ASP A C 1
ATOM 766 O O . ASP A 1 109 ? 5.799 5.978 -3.632 1.00 94.88 109 ASP A O 1
ATOM 770 N N . GLY A 1 110 ? 6.828 5.053 -1.876 1.00 90.88 110 GLY A N 1
ATOM 771 C CA . GLY A 1 110 ? 8.095 5.742 -2.121 1.00 90.88 110 GLY A CA 1
ATOM 772 C C . GLY A 1 110 ? 9.154 4.941 -2.896 1.00 90.88 110 GLY A C 1
ATOM 773 O O . GLY A 1 110 ? 10.293 5.405 -2.973 1.00 90.88 110 GLY A O 1
ATOM 774 N N . HIS A 1 111 ? 8.856 3.749 -3.430 1.00 89.19 111 HIS A N 1
ATOM 775 C CA . HIS A 1 111 ? 9.856 2.900 -4.103 1.00 89.19 111 HIS A CA 1
ATOM 776 C C . HIS A 1 111 ? 10.304 3.456 -5.454 1.00 89.19 111 HIS A C 1
ATOM 778 O O . HIS A 1 111 ? 11.490 3.376 -5.773 1.00 89.19 111 HIS A O 1
ATOM 784 N N . HIS A 1 112 ? 9.388 4.060 -6.216 1.00 90.94 112 HIS A N 1
ATOM 785 C CA . HIS A 1 112 ? 9.690 4.696 -7.499 1.00 90.94 112 HIS A CA 1
ATOM 786 C C . HIS A 1 112 ? 9.328 6.190 -7.471 1.00 90.94 112 HIS A C 1
ATOM 788 O O . HIS A 1 112 ? 8.272 6.578 -7.975 1.00 90.94 112 HIS A O 1
ATOM 794 N N . PRO A 1 113 ? 10.200 7.062 -6.920 1.00 92.19 113 PRO A N 1
ATOM 795 C CA . PRO A 1 113 ? 9.895 8.482 -6.736 1.00 92.19 113 PRO A CA 1
ATOM 796 C C . PRO A 1 113 ? 9.464 9.215 -8.009 1.00 92.19 113 PRO A C 1
ATOM 798 O O . PRO A 1 113 ? 8.593 10.078 -7.967 1.00 92.19 113 PRO A O 1
ATOM 801 N N . ALA A 1 114 ? 10.084 8.894 -9.145 1.00 93.00 114 ALA A N 1
ATOM 802 C CA . ALA A 1 114 ? 9.800 9.554 -10.414 1.00 93.00 114 ALA A CA 1
ATOM 803 C C . ALA A 1 114 ? 8.409 9.169 -10.961 1.00 93.00 114 ALA A C 1
ATOM 805 O O . ALA A 1 114 ? 7.671 10.033 -11.432 1.00 93.00 114 ALA A O 1
ATOM 806 N N . ILE A 1 115 ? 8.014 7.901 -10.794 1.00 95.44 115 ILE A N 1
ATOM 807 C CA . ILE A 1 115 ? 6.662 7.417 -11.105 1.00 95.44 115 ILE A CA 1
ATOM 808 C C . ILE A 1 115 ? 5.639 8.063 -10.173 1.00 95.44 115 ILE A C 1
ATOM 810 O O . ILE A 1 115 ? 4.651 8.608 -10.655 1.00 95.44 115 ILE A O 1
ATOM 814 N N . ALA A 1 116 ? 5.885 8.046 -8.858 1.00 96.12 116 ALA A 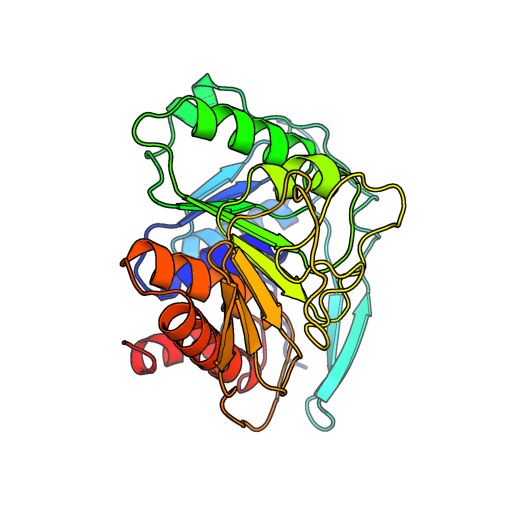N 1
ATOM 815 C CA . ALA A 1 116 ? 4.955 8.592 -7.873 1.00 96.12 116 ALA A CA 1
ATOM 816 C C . ALA A 1 116 ? 4.646 10.075 -8.138 1.00 96.12 116 ALA A C 1
ATOM 818 O O . ALA A 1 116 ? 3.482 10.466 -8.136 1.00 96.12 116 ALA A O 1
ATOM 819 N N . ARG A 1 117 ? 5.667 10.883 -8.462 1.00 96.06 117 ARG A N 1
ATOM 820 C CA . ARG A 1 117 ? 5.488 12.293 -8.853 1.00 96.06 117 ARG A CA 1
ATOM 821 C C . ARG A 1 117 ? 4.682 12.455 -10.136 1.00 96.06 117 ARG A C 1
ATOM 823 O O . ARG A 1 117 ? 3.803 13.308 -10.189 1.00 96.06 117 ARG A O 1
ATOM 830 N N . ALA A 1 118 ? 4.977 11.662 -11.165 1.00 97.06 118 ALA A N 1
ATOM 831 C CA . ALA A 1 118 ? 4.279 11.759 -12.444 1.00 97.06 118 ALA A CA 1
ATOM 832 C C . ALA A 1 118 ? 2.802 11.365 -12.326 1.00 97.06 118 ALA A C 1
ATOM 834 O O . ALA A 1 118 ? 1.942 12.058 -12.864 1.00 97.06 118 ALA A O 1
ATOM 835 N N . VAL A 1 119 ? 2.504 10.300 -11.576 1.00 97.69 119 VAL A N 1
ATOM 836 C CA . VAL A 1 119 ? 1.127 9.890 -11.285 1.00 97.69 119 VAL A CA 1
ATOM 837 C C . VAL A 1 119 ? 0.418 10.955 -10.454 1.00 97.69 119 VAL A C 1
ATOM 839 O O . VAL A 1 119 ? -0.690 11.335 -10.815 1.00 97.69 119 VAL A O 1
ATOM 842 N N . LEU A 1 120 ? 1.055 11.484 -9.402 1.00 96.56 120 LEU A N 1
ATOM 843 C CA . LEU A 1 120 ? 0.482 12.548 -8.575 1.00 96.56 120 LEU A CA 1
ATOM 844 C C . LEU A 1 120 ? 0.133 13.789 -9.413 1.00 96.56 120 LEU A C 1
ATOM 846 O O . LEU A 1 120 ? -0.994 14.274 -9.363 1.00 96.56 120 LEU A O 1
ATOM 850 N N . ALA A 1 121 ? 1.077 14.267 -10.227 1.00 96.62 121 ALA A N 1
ATOM 851 C CA . ALA A 1 121 ? 0.856 15.402 -11.118 1.00 96.62 121 ALA A CA 1
ATOM 852 C C . ALA A 1 121 ? -0.292 15.137 -12.102 1.00 96.62 121 ALA A C 1
ATOM 854 O O . ALA A 1 121 ? -1.151 15.991 -12.284 1.00 96.62 121 ALA A O 1
ATOM 855 N N . PHE A 1 122 ? -0.350 13.941 -12.694 1.00 97.50 122 PHE A N 1
ATOM 856 C CA . PHE A 1 122 ? -1.417 13.567 -13.617 1.00 97.50 122 PHE A CA 1
ATOM 857 C C . PHE A 1 122 ? -2.796 13.554 -12.950 1.00 97.50 122 PHE A C 1
ATOM 859 O O . PHE A 1 122 ? -3.739 14.111 -13.505 1.00 97.50 122 PHE A O 1
ATOM 866 N N . VAL A 1 123 ? -2.936 12.953 -11.761 1.00 96.12 123 VAL A N 1
ATOM 867 C CA . VAL A 1 123 ? -4.248 12.861 -11.099 1.00 96.12 123 VAL A CA 1
ATOM 868 C C . VAL A 1 123 ? -4.759 14.215 -10.620 1.00 96.12 123 VAL A C 1
ATOM 870 O O . VAL A 1 123 ? -5.972 14.399 -10.584 1.00 96.12 123 VAL A O 1
ATOM 873 N N . HIS A 1 124 ? -3.875 15.167 -10.304 1.00 93.62 124 HIS A N 1
ATOM 874 C CA . HIS A 1 124 ? -4.263 16.536 -9.942 1.00 93.62 124 HIS A CA 1
ATOM 875 C C . HIS A 1 124 ? -4.918 17.315 -11.085 1.00 93.62 124 HIS A C 1
ATOM 877 O O . HIS A 1 124 ? -5.698 18.221 -10.811 1.00 93.62 124 HIS A O 1
ATOM 883 N N . GLU A 1 125 ? -4.639 16.952 -12.336 1.00 95.38 125 GLU A N 1
ATOM 884 C CA . GLU A 1 125 ? -5.239 17.574 -13.523 1.00 95.38 125 GLU A CA 1
ATOM 885 C C . GLU A 1 125 ? -6.587 16.930 -13.912 1.00 95.38 125 GLU A C 1
ATOM 887 O O . GLU A 1 125 ? -7.250 17.372 -14.853 1.00 95.38 125 GLU A O 1
ATOM 892 N N . LEU A 1 126 ? -7.009 15.860 -13.225 1.00 95.38 126 LEU A N 1
ATOM 893 C CA . LEU A 1 126 ? -8.271 15.174 -13.502 1.00 95.38 126 LEU A CA 1
ATOM 894 C C . LEU A 1 126 ? -9.437 15.805 -12.738 1.00 95.38 126 LEU A C 1
ATOM 896 O O . LEU A 1 126 ? -9.337 16.086 -11.550 1.00 95.38 126 LEU A O 1
ATOM 900 N N . GLU A 1 127 ? -10.597 15.893 -13.395 1.00 93.12 127 GLU A N 1
ATOM 901 C CA . GLU A 1 127 ? -11.833 16.408 -12.792 1.00 93.12 127 GLU A CA 1
ATOM 902 C C . GLU A 1 127 ? -12.991 15.405 -12.936 1.00 93.12 127 GLU A C 1
ATOM 904 O O . GLU A 1 127 ? -13.285 14.979 -14.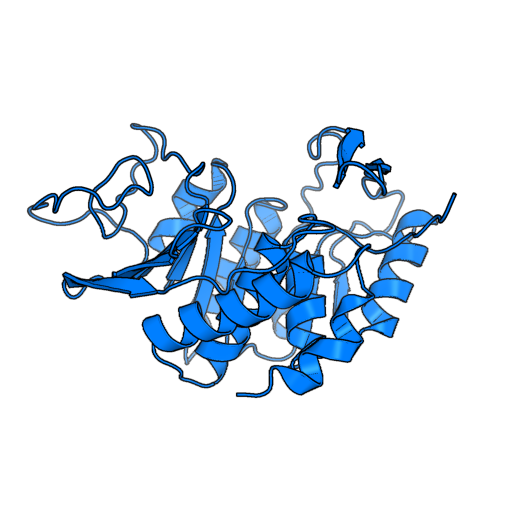064 1.00 93.12 127 GLU A O 1
ATOM 909 N N . PRO A 1 128 ? -13.586 14.894 -11.834 1.00 92.38 128 PRO A N 1
ATOM 910 C CA . PRO A 1 128 ? -13.158 15.065 -10.434 1.00 92.38 128 PRO A CA 1
ATOM 911 C C . PRO A 1 128 ? -11.809 14.393 -10.100 1.00 92.38 128 PRO A C 1
ATOM 913 O O . PRO A 1 128 ? -11.515 13.298 -10.589 1.00 92.38 128 PRO A O 1
ATOM 916 N N . ARG A 1 129 ? -11.008 15.012 -9.227 1.00 94.62 129 ARG A N 1
ATOM 917 C CA . ARG A 1 129 ? -9.717 14.457 -8.784 1.00 94.62 129 ARG A CA 1
ATOM 918 C C . ARG A 1 129 ? -9.904 13.115 -8.048 1.00 94.62 129 ARG A C 1
ATOM 920 O O . ARG A 1 129 ? -10.654 13.088 -7.070 1.00 94.62 129 ARG A O 1
ATOM 927 N N . PRO A 1 130 ? -9.214 12.029 -8.454 1.00 96.38 130 PRO A N 1
ATOM 928 C CA . PRO A 1 130 ? -9.185 10.773 -7.704 1.00 96.38 130 PRO A CA 1
ATOM 929 C C . PRO A 1 130 ? -8.620 10.959 -6.294 1.00 96.38 130 PRO A C 1
ATOM 931 O O . PRO A 1 130 ? -7.722 11.781 -6.079 1.00 96.38 130 PRO A O 1
ATOM 934 N N . GLN A 1 131 ? -9.103 10.165 -5.341 1.00 96.19 131 GLN A N 1
ATOM 935 C CA . GLN A 1 131 ? -8.548 10.167 -3.988 1.00 96.19 131 GLN A CA 1
ATOM 936 C C . GLN A 1 131 ? -7.116 9.611 -4.005 1.00 96.19 131 GLN A C 1
ATOM 938 O O . GLN A 1 131 ? -6.838 8.614 -4.673 1.00 96.19 131 GLN A O 1
ATOM 943 N N . VAL A 1 132 ? -6.203 10.248 -3.272 1.00 97.81 132 VAL A N 1
ATOM 944 C CA . VAL A 1 132 ? -4.794 9.835 -3.182 1.00 97.81 132 VAL A CA 1
ATOM 945 C C . VAL A 1 132 ? -4.515 9.254 -1.801 1.00 97.81 132 VAL A C 1
ATOM 947 O O . VAL A 1 132 ? -4.679 9.935 -0.788 1.00 97.81 132 VAL A O 1
ATOM 950 N N . VAL A 1 133 ? -4.064 8.002 -1.766 1.00 98.31 133 VAL A N 1
ATOM 951 C CA . VAL A 1 133 ? -3.648 7.287 -0.556 1.00 98.31 133 VAL A CA 1
ATOM 952 C C . VAL A 1 133 ? -2.153 7.004 -0.631 1.00 98.31 133 VAL A C 1
ATOM 954 O O . VAL A 1 133 ? -1.643 6.601 -1.676 1.00 98.31 133 VAL A O 1
ATOM 957 N N . LEU A 1 134 ? -1.443 7.215 0.472 1.00 97.75 134 LEU A N 1
ATOM 958 C CA . LEU A 1 134 ? -0.002 7.003 0.563 1.00 97.75 134 LEU A CA 1
ATOM 959 C C . LEU A 1 134 ? 0.318 5.825 1.492 1.00 97.75 134 LEU A C 1
ATOM 961 O O . LEU A 1 134 ? -0.077 5.851 2.654 1.00 97.75 134 LEU A O 1
ATOM 965 N N . ASP A 1 135 ? 1.072 4.843 0.996 1.00 97.00 135 ASP A N 1
ATOM 966 C CA . ASP A 1 135 ? 1.776 3.841 1.807 1.00 97.00 135 ASP A CA 1
ATOM 967 C C . ASP A 1 135 ? 3.121 4.425 2.263 1.00 97.00 135 ASP A C 1
ATOM 969 O O . ASP A 1 135 ? 4.062 4.617 1.479 1.00 97.00 135 ASP A O 1
ATOM 973 N N . ALA A 1 136 ? 3.197 4.721 3.557 1.00 92.56 136 ALA A N 1
ATOM 974 C CA . ALA A 1 136 ? 4.332 5.340 4.216 1.00 92.56 136 ALA A CA 1
ATOM 975 C C . ALA A 1 136 ? 4.944 4.397 5.269 1.00 92.56 136 ALA A C 1
ATOM 977 O O . ALA A 1 136 ? 4.933 4.658 6.472 1.00 92.56 136 ALA A O 1
ATOM 978 N N . GLY A 1 137 ? 5.541 3.287 4.822 1.00 87.44 137 GLY A N 1
ATOM 979 C CA . GLY A 1 137 ? 6.228 2.346 5.720 1.00 87.44 137 GLY A CA 1
ATOM 980 C C . GLY A 1 137 ? 7.522 2.875 6.369 1.00 87.44 137 GLY A C 1
ATOM 981 O O . GLY A 1 137 ? 7.712 2.759 7.576 1.00 87.44 137 GLY A O 1
ATOM 982 N N . ARG A 1 138 ? 8.449 3.445 5.585 1.00 87.06 138 ARG A N 1
ATOM 983 C CA . ARG A 1 138 ? 9.707 4.055 6.078 1.00 87.06 138 ARG A CA 1
ATOM 984 C C . ARG A 1 138 ? 9.986 5.344 5.337 1.00 87.06 138 ARG A C 1
ATOM 986 O O . ARG A 1 138 ? 9.811 5.362 4.124 1.00 87.06 138 ARG A O 1
ATOM 993 N N . TRP A 1 139 ? 10.491 6.364 6.031 1.00 86.94 139 TRP A N 1
ATOM 994 C CA . TRP A 1 139 ? 10.784 7.656 5.413 1.00 86.94 139 TRP A CA 1
ATOM 995 C C . TRP A 1 139 ? 11.641 7.537 4.148 1.00 86.94 139 TRP A C 1
ATOM 997 O O . TRP A 1 139 ? 12.662 6.846 4.115 1.00 86.94 139 TRP A O 1
ATOM 1007 N N . ARG A 1 140 ? 11.231 8.280 3.120 1.00 89.19 140 ARG A N 1
ATOM 1008 C CA . ARG A 1 140 ? 11.961 8.498 1.874 1.00 89.19 140 ARG A CA 1
ATOM 1009 C C . ARG A 1 140 ? 11.798 9.967 1.476 1.00 89.19 140 ARG A C 1
ATOM 1011 O O . ARG A 1 140 ? 10.703 10.494 1.653 1.00 89.19 140 ARG A O 1
ATOM 1018 N N . PRO A 1 141 ? 12.815 10.620 0.880 1.00 89.94 141 PRO A N 1
ATOM 1019 C CA . PRO A 1 141 ? 12.756 12.051 0.560 1.00 89.94 141 PRO A CA 1
ATOM 1020 C C . PRO A 1 141 ? 11.543 12.480 -0.275 1.00 89.94 141 PRO A C 1
ATOM 1022 O O . PRO A 1 141 ? 11.024 13.570 -0.077 1.00 89.94 141 PRO A O 1
ATOM 1025 N N . VAL A 1 142 ? 11.050 11.609 -1.165 1.00 90.94 142 VAL A N 1
ATOM 1026 C CA . VAL A 1 142 ? 9.863 11.891 -1.989 1.00 90.94 142 VAL A CA 1
ATOM 1027 C C . VAL A 1 142 ? 8.604 12.158 -1.155 1.00 90.94 142 VAL A C 1
ATOM 1029 O O . VAL A 1 142 ? 7.728 12.891 -1.595 1.00 90.94 142 VAL A O 1
ATOM 1032 N N . PHE A 1 143 ? 8.513 11.639 0.073 1.00 91.38 143 PHE A N 1
ATOM 1033 C CA . PHE A 1 143 ? 7.356 11.874 0.936 1.00 91.38 143 PHE A CA 1
ATOM 1034 C C . PHE A 1 143 ? 7.206 13.324 1.389 1.00 91.38 143 PHE A C 1
ATOM 1036 O O . PHE A 1 143 ? 6.088 13.717 1.705 1.00 91.38 143 PHE A O 1
ATOM 1043 N N . ALA A 1 144 ? 8.268 14.136 1.339 1.00 88.62 144 ALA A N 1
ATOM 1044 C CA . ALA A 1 144 ? 8.150 15.581 1.535 1.00 88.62 144 ALA A CA 1
ATOM 1045 C C . ALA A 1 144 ? 7.221 16.230 0.489 1.00 88.62 144 ALA A C 1
ATOM 1047 O O . ALA A 1 144 ? 6.560 17.220 0.777 1.00 88.62 144 ALA A O 1
ATOM 1048 N N . GLU A 1 145 ? 7.146 15.649 -0.713 1.00 89.12 145 GLU A N 1
ATOM 1049 C CA . GLU A 1 145 ? 6.277 16.106 -1.801 1.00 89.12 145 GLU A CA 1
ATOM 1050 C C . GLU A 1 145 ? 4.914 15.395 -1.784 1.00 89.12 145 GLU A C 1
ATOM 1052 O O . GLU A 1 145 ? 3.894 16.023 -2.057 1.00 89.12 145 GLU A O 1
ATOM 1057 N N . LEU A 1 146 ? 4.880 14.096 -1.454 1.00 92.69 146 LEU A N 1
ATOM 1058 C CA . LEU A 1 146 ? 3.649 13.294 -1.528 1.00 92.69 146 LEU A CA 1
ATOM 1059 C C . LEU A 1 146 ? 2.697 13.524 -0.346 1.00 92.69 146 LEU A C 1
ATOM 1061 O O . LEU A 1 146 ? 1.487 13.567 -0.549 1.00 92.69 146 LEU A O 1
ATOM 1065 N N . LEU A 1 147 ? 3.214 13.671 0.880 1.00 90.75 147 LEU A N 1
ATOM 1066 C CA . LEU A 1 147 ? 2.380 13.828 2.081 1.00 90.75 147 LEU A CA 1
ATOM 1067 C C . LEU A 1 147 ? 1.457 15.061 2.017 1.00 90.75 147 LEU A C 1
ATOM 1069 O O . LEU A 1 147 ? 0.272 14.898 2.295 1.00 90.75 147 LEU A O 1
ATOM 1073 N N . PRO A 1 148 ? 1.930 16.259 1.606 1.00 87.94 148 PRO A N 1
ATOM 1074 C CA . PRO A 1 148 ? 1.078 17.435 1.396 1.00 87.94 148 PRO A CA 1
ATOM 1075 C C . PRO A 1 148 ? -0.113 17.240 0.454 1.00 87.94 148 PRO A C 1
ATOM 1077 O O . PRO A 1 148 ? -1.093 17.975 0.545 1.00 87.94 148 PRO A O 1
ATOM 1080 N N . ALA A 1 149 ? 0.001 16.308 -0.491 1.00 88.88 149 ALA A N 1
ATOM 1081 C CA . ALA A 1 149 ? -0.966 16.109 -1.562 1.00 88.88 149 ALA A CA 1
ATOM 1082 C C . ALA A 1 149 ? -1.879 14.892 -1.340 1.00 88.88 149 ALA A C 1
ATOM 1084 O O . ALA A 1 149 ? -2.829 14.691 -2.099 1.00 88.88 149 ALA A O 1
ATOM 1085 N N . ALA A 1 150 ? -1.600 14.076 -0.320 1.00 92.06 150 ALA A N 1
ATOM 1086 C CA . ALA A 1 150 ? -2.369 12.880 -0.016 1.00 92.06 150 ALA A CA 1
ATOM 1087 C C . ALA A 1 150 ? -3.676 13.215 0.723 1.00 92.06 150 ALA A C 1
ATOM 1089 O O . ALA A 1 150 ? -3.724 14.052 1.625 1.00 92.06 150 ALA A O 1
ATOM 1090 N N . ASP A 1 151 ? -4.753 12.512 0.384 1.00 94.50 151 ASP A N 1
ATOM 1091 C CA . ASP A 1 151 ? -5.990 12.561 1.161 1.00 94.50 151 ASP A CA 1
ATOM 1092 C C . ASP A 1 151 ? -5.866 11.696 2.422 1.00 94.50 151 ASP A C 1
ATOM 1094 O O . ASP A 1 151 ? -6.313 12.105 3.489 1.00 94.50 151 ASP A O 1
ATOM 1098 N N . VAL A 1 152 ? -5.217 10.533 2.316 1.00 96.06 152 VAL A N 1
ATOM 1099 C CA . VAL A 1 152 ? -4.934 9.637 3.446 1.00 96.06 152 VAL A CA 1
ATOM 1100 C C . VAL A 1 152 ? -3.475 9.197 3.386 1.00 96.06 152 VAL A C 1
ATOM 1102 O O . VAL A 1 152 ? -3.022 8.700 2.357 1.00 96.06 152 VAL A O 1
ATOM 1105 N N . ALA A 1 153 ? -2.741 9.330 4.486 1.00 96.06 153 ALA A N 1
ATOM 1106 C CA . ALA A 1 153 ? -1.445 8.681 4.655 1.00 96.06 153 ALA A CA 1
ATOM 1107 C C . ALA A 1 153 ? -1.580 7.518 5.640 1.00 96.06 153 ALA A C 1
ATOM 1109 O O . ALA A 1 153 ? -1.980 7.721 6.783 1.00 96.06 153 ALA A O 1
ATOM 1110 N N . ALA A 1 154 ? -1.252 6.310 5.195 1.00 96.12 154 ALA A N 1
ATOM 1111 C CA . ALA A 1 154 ? -1.175 5.126 6.033 1.00 96.12 154 ALA A CA 1
ATOM 1112 C C . ALA A 1 154 ? 0.296 4.835 6.347 1.00 96.12 154 ALA A C 1
ATOM 1114 O O . ALA A 1 154 ? 1.104 4.535 5.469 1.00 96.12 154 ALA A O 1
ATOM 1115 N N . CYS A 1 155 ? 0.646 4.981 7.616 1.00 94.62 155 CYS A N 1
ATOM 1116 C CA . CYS A 1 155 ? 1.999 4.916 8.127 1.00 94.62 155 CYS A CA 1
ATOM 1117 C C . CYS A 1 155 ? 2.202 3.648 8.963 1.00 94.62 155 CYS A C 1
ATOM 1119 O O . CYS A 1 155 ? 1.301 3.161 9.648 1.00 94.62 155 CYS A O 1
ATOM 1121 N N . SER A 1 156 ? 3.426 3.131 8.956 1.00 92.12 156 SER A N 1
ATOM 1122 C CA . SER A 1 156 ? 3.879 2.236 10.027 1.00 92.12 156 SER A CA 1
ATOM 1123 C C . SER A 1 156 ? 4.194 3.057 11.279 1.00 92.12 156 SER A C 1
ATOM 1125 O O . SER A 1 156 ? 4.650 4.191 11.158 1.00 92.12 156 SER A O 1
ATOM 1127 N N . ALA A 1 157 ? 4.073 2.477 12.471 1.00 88.38 157 ALA A N 1
ATOM 1128 C CA . ALA A 1 157 ? 4.615 3.059 13.703 1.00 88.38 157 ALA A CA 1
ATOM 1129 C C . ALA A 1 157 ? 6.137 3.339 13.626 1.00 88.38 157 ALA A C 1
ATOM 1131 O O . ALA A 1 157 ? 6.661 4.211 14.318 1.00 88.38 157 ALA A O 1
ATOM 1132 N N . ASP A 1 158 ? 6.855 2.634 12.742 1.00 85.56 158 ASP A N 1
ATOM 1133 C CA . ASP A 1 158 ? 8.274 2.881 12.440 1.00 85.56 158 ASP A CA 1
ATOM 1134 C C . ASP A 1 158 ? 8.501 4.108 11.531 1.00 85.56 158 ASP A C 1
ATOM 1136 O O . ASP A 1 158 ? 9.649 4.490 11.268 1.00 85.56 158 ASP A O 1
ATOM 1140 N N . PHE A 1 159 ? 7.437 4.712 10.997 1.00 87.06 159 PHE A N 1
ATOM 1141 C CA . PHE A 1 159 ? 7.532 5.897 10.160 1.00 87.06 159 PHE A CA 1
ATOM 1142 C C . PHE A 1 159 ? 7.875 7.117 11.017 1.00 87.06 159 PHE A C 1
ATOM 1144 O O . PHE A 1 159 ? 7.080 7.604 11.822 1.00 87.06 159 PHE A O 1
ATOM 1151 N N . ALA A 1 160 ? 9.083 7.635 10.812 1.00 83.31 160 ALA A N 1
ATOM 1152 C CA . ALA A 1 160 ? 9.565 8.835 11.472 1.00 83.31 160 ALA A CA 1
ATOM 1153 C C . ALA A 1 160 ? 9.793 9.938 10.440 1.00 83.31 160 ALA A C 1
ATOM 1155 O O . ALA A 1 160 ? 10.563 9.756 9.493 1.00 83.31 160 ALA A O 1
ATOM 1156 N N . LEU A 1 161 ? 9.149 11.084 10.647 1.00 80.00 161 LEU A N 1
ATOM 1157 C CA . LEU A 1 161 ? 9.354 12.272 9.836 1.00 80.00 161 LEU A CA 1
ATOM 1158 C C . LEU A 1 161 ? 10.665 12.956 10.267 1.00 80.00 161 LEU A C 1
ATOM 1160 O O . LEU A 1 161 ? 10.848 13.237 11.456 1.00 80.00 161 LEU A O 1
ATOM 1164 N N . PRO A 1 162 ? 11.591 13.255 9.341 1.00 82.44 162 PRO A N 1
ATOM 1165 C CA . PRO A 1 162 ? 12.740 14.086 9.663 1.00 82.44 162 PRO A CA 1
ATOM 1166 C C . PRO A 1 162 ? 12.309 15.493 10.108 1.00 82.44 162 PRO A C 1
ATOM 1168 O O . PRO A 1 162 ? 11.375 16.051 9.528 1.00 82.44 162 PRO A O 1
ATOM 1171 N N . PRO A 1 163 ? 13.005 16.114 11.079 1.00 73.25 163 PRO A N 1
ATOM 1172 C CA . PRO A 1 163 ? 12.685 17.469 11.540 1.00 73.25 163 PRO A CA 1
ATOM 1173 C C . PRO A 1 163 ? 12.717 18.540 10.437 1.00 73.25 163 PRO A C 1
ATOM 1175 O O . PRO A 1 163 ? 12.054 19.566 10.545 1.00 73.25 163 PRO A O 1
ATOM 1178 N N . ASP A 1 164 ? 13.498 18.315 9.383 1.00 77.19 164 ASP A N 1
ATOM 1179 C CA . ASP A 1 164 ? 13.710 19.200 8.238 1.00 77.19 164 ASP A CA 1
ATOM 1180 C C . ASP A 1 164 ? 12.839 18.848 7.017 1.00 77.19 164 ASP A C 1
ATOM 1182 O O . ASP A 1 164 ? 12.989 19.457 5.960 1.00 77.19 164 ASP A O 1
ATOM 1186 N N . ALA A 1 165 ? 11.899 17.906 7.152 1.00 71.50 165 ALA A N 1
ATOM 1187 C CA . ALA A 1 165 ? 11.036 17.468 6.054 1.00 71.50 165 ALA A CA 1
ATOM 1188 C C . ALA A 1 165 ? 10.043 18.539 5.569 1.00 71.50 165 ALA A C 1
ATOM 1190 O O . ALA A 1 165 ? 9.514 18.415 4.468 1.00 71.50 165 ALA A O 1
ATOM 1191 N N . GLY A 1 166 ? 9.765 19.568 6.380 1.00 68.81 166 GLY A N 1
ATOM 1192 C CA . GLY A 1 166 ? 8.852 20.660 6.018 1.00 68.81 166 GLY A CA 1
ATOM 1193 C C . GLY A 1 166 ? 7.371 20.262 5.926 1.00 68.81 166 GLY A C 1
ATOM 1194 O O . GLY A 1 166 ? 6.581 21.005 5.352 1.00 68.81 166 GLY A O 1
ATOM 1195 N N . VAL A 1 167 ? 6.999 19.108 6.488 1.00 64.19 167 VAL A N 1
ATOM 1196 C CA . VAL A 1 167 ? 5.634 18.555 6.509 1.00 64.19 167 VAL A CA 1
ATOM 1197 C C . VAL A 1 167 ? 5.153 18.449 7.958 1.00 64.19 167 VAL A C 1
ATOM 1199 O O . VAL A 1 167 ? 5.959 18.350 8.881 1.00 64.19 167 VAL A O 1
ATOM 1202 N N . THR A 1 168 ? 3.843 18.479 8.191 1.00 66.69 168 THR A N 1
ATOM 1203 C CA . THR A 1 168 ? 3.250 18.200 9.509 1.00 66.69 168 THR A CA 1
ATOM 1204 C C . THR A 1 168 ? 2.148 17.166 9.371 1.00 66.69 168 THR A C 1
ATOM 1206 O O . THR A 1 168 ? 1.351 17.222 8.438 1.00 66.69 168 THR A O 1
ATOM 1209 N N . LEU A 1 169 ? 2.137 16.188 10.273 1.00 68.00 169 LEU A N 1
ATOM 1210 C CA . LEU A 1 169 ? 1.110 15.155 10.313 1.00 68.00 169 LEU A CA 1
ATOM 1211 C C . LEU A 1 169 ? -0.158 15.682 11.023 1.00 68.00 169 LEU A C 1
ATOM 1213 O O . LEU A 1 169 ? -0.047 16.593 11.844 1.00 68.00 169 LEU A O 1
ATOM 1217 N N . PRO A 1 170 ? -1.361 15.143 10.736 1.00 55.19 170 PRO A N 1
ATOM 1218 C CA . PRO A 1 170 ? -2.625 15.564 11.363 1.00 55.19 170 PRO A CA 1
ATOM 1219 C C . PRO A 1 170 ? -2.668 15.514 12.896 1.00 55.19 170 PRO A C 1
ATOM 1221 O O . PRO A 1 170 ? -3.428 16.253 13.516 1.00 55.19 170 PRO A O 1
ATOM 1224 N N . ASP A 1 171 ? -1.857 14.664 13.520 1.00 59.66 171 ASP A N 1
ATOM 1225 C CA . ASP A 1 171 ? -1.685 14.575 14.976 1.00 59.66 171 ASP A CA 1
ATOM 1226 C C . ASP A 1 171 ? -0.694 15.609 15.544 1.00 59.66 171 ASP A C 1
ATOM 1228 O O . ASP A 1 171 ? -0.602 15.803 16.759 1.00 59.66 171 ASP A O 1
ATOM 1232 N N . GLY A 1 172 ? 0.014 16.301 14.648 1.00 52.50 172 GLY A N 1
ATOM 1233 C CA . GLY A 1 172 ? 1.059 17.280 14.904 1.00 52.50 172 GLY A CA 1
ATOM 1234 C C . GLY A 1 172 ? 2.363 16.689 15.452 1.00 52.50 172 GLY A C 1
ATOM 1235 O O . GLY A 1 172 ? 3.200 17.444 15.950 1.00 52.50 172 GLY A O 1
ATOM 1236 N N . GLY A 1 173 ? 2.558 15.369 15.345 1.00 56.72 173 GLY A N 1
ATOM 1237 C CA . GLY A 1 173 ? 3.765 14.661 15.772 1.00 56.72 173 GLY A CA 1
ATOM 1238 C C . GLY A 1 173 ? 4.868 14.587 14.702 1.00 56.72 173 GLY A C 1
ATOM 1239 O O . GLY A 1 173 ? 4.625 14.679 13.500 1.00 56.72 173 GLY A O 1
ATOM 1240 N N . ALA A 1 174 ? 6.118 14.388 15.147 1.00 53.53 174 ALA A N 1
ATOM 1241 C CA . ALA A 1 174 ? 7.269 14.046 14.285 1.00 53.53 174 ALA A CA 1
ATOM 1242 C C . ALA A 1 174 ? 7.434 12.523 14.076 1.00 53.53 174 ALA A C 1
ATOM 1244 O O . ALA A 1 174 ? 8.228 12.061 13.255 1.00 53.53 174 ALA A O 1
ATOM 1245 N N . ARG A 1 175 ? 6.690 11.731 14.846 1.00 53.41 175 ARG A N 1
ATOM 1246 C CA . ARG A 1 175 ? 6.478 10.298 14.656 1.00 53.41 175 ARG A CA 1
ATOM 1247 C C . ARG A 1 175 ? 4.982 10.091 14.511 1.00 53.41 175 ARG A C 1
ATOM 1249 O O . ARG A 1 175 ? 4.227 10.855 15.103 1.00 53.41 175 ARG A O 1
ATOM 1256 N N . ALA A 1 176 ? 4.598 9.070 13.756 1.00 50.47 176 ALA A N 1
ATOM 1257 C CA . ALA A 1 176 ? 3.240 8.550 13.771 1.00 50.47 176 ALA A CA 1
ATOM 1258 C C . ALA A 1 176 ? 2.993 7.874 15.139 1.00 50.47 176 ALA A C 1
ATOM 1260 O O . ALA A 1 176 ? 3.100 6.661 15.279 1.00 50.47 176 ALA A O 1
ATOM 1261 N N . ASP A 1 177 ? 2.828 8.690 16.176 1.00 46.00 177 ASP A N 1
ATOM 1262 C CA . ASP A 1 177 ? 2.609 8.314 17.573 1.00 46.00 177 ASP A CA 1
ATOM 1263 C C . ASP A 1 177 ? 1.610 9.336 18.125 1.00 46.00 177 ASP A C 1
ATOM 1265 O O . ASP A 1 177 ? 1.962 10.480 18.433 1.00 46.00 177 ASP A O 1
ATOM 1269 N N . MET A 1 178 ? 0.335 8.943 18.177 1.00 51.56 178 MET A N 1
ATOM 1270 C CA . MET A 1 178 ? -0.800 9.845 18.387 1.00 51.56 178 MET A CA 1
ATOM 1271 C C . MET A 1 178 ? -0.994 10.248 19.863 1.00 51.56 178 MET A C 1
ATOM 1273 O O . MET A 1 178 ? -2.087 10.652 20.279 1.00 51.56 178 MET A O 1
ATOM 1277 N N . ALA A 1 179 ? 0.051 10.153 20.690 1.00 41.69 179 ALA A N 1
ATOM 1278 C CA . ALA A 1 179 ? -0.040 10.265 22.143 1.00 41.69 179 ALA A CA 1
ATOM 1279 C C . ALA A 1 179 ? -0.356 11.677 22.692 1.00 41.69 179 ALA A C 1
ATOM 1281 O O . ALA A 1 179 ? -0.646 11.800 23.885 1.00 41.69 179 ALA A O 1
ATOM 1282 N N . ALA A 1 180 ? -0.351 12.754 21.890 1.00 37.50 180 ALA A N 1
ATOM 1283 C CA . ALA A 1 180 ? -0.751 14.083 22.376 1.00 37.50 180 ALA A CA 1
ATOM 1284 C C . ALA A 1 180 ? -1.255 15.038 21.272 1.00 37.50 180 ALA A C 1
ATOM 1286 O O . ALA A 1 180 ? -0.573 15.205 20.266 1.00 37.50 180 ALA A O 1
ATOM 1287 N N . PRO A 1 181 ? -2.380 15.764 21.473 1.00 39.69 181 PRO A N 1
ATOM 1288 C CA . PRO A 1 181 ? -2.797 16.818 20.551 1.00 39.69 181 PRO A CA 1
ATOM 1289 C C . PRO A 1 181 ? -1.764 17.948 20.548 1.00 39.69 181 PRO A C 1
ATOM 1291 O O . PRO A 1 181 ? -1.590 18.633 21.558 1.00 39.69 181 PRO A O 1
ATOM 1294 N N . HIS A 1 182 ? -1.097 18.165 19.421 1.00 43.31 182 HIS A N 1
ATOM 1295 C CA . HIS A 1 182 ? -0.303 19.370 19.224 1.00 43.31 182 HIS A CA 1
ATOM 1296 C C . HIS A 1 182 ? -1.232 20.423 18.620 1.00 43.31 182 HIS A C 1
ATOM 1298 O O . HIS A 1 182 ? -1.646 20.328 17.468 1.00 43.31 182 HIS A O 1
ATOM 1304 N N . ALA A 1 183 ? -1.618 21.414 19.424 1.00 36.94 183 ALA A N 1
ATOM 1305 C CA . ALA A 1 183 ? -2.295 22.596 18.911 1.00 36.94 183 ALA A CA 1
ATOM 1306 C C . ALA A 1 183 ? -1.303 23.358 18.020 1.00 36.94 183 ALA A C 1
ATOM 1308 O O . ALA A 1 183 ? -0.398 24.018 18.528 1.00 36.94 183 ALA A O 1
ATOM 1309 N N . VAL A 1 184 ? -1.435 23.226 16.701 1.00 42.06 184 VAL A N 1
ATOM 1310 C CA . VAL A 1 184 ? -0.683 24.036 15.738 1.00 42.06 184 VAL A CA 1
ATOM 1311 C C . VAL A 1 184 ? -1.572 25.164 15.233 1.00 42.06 184 VAL A C 1
ATOM 1313 O O . VAL A 1 184 ? -2.509 24.953 14.464 1.00 42.06 184 VAL A O 1
ATOM 1316 N N . ASP A 1 185 ? -1.256 26.378 15.686 1.00 38.50 185 ASP A N 1
ATOM 1317 C CA . ASP A 1 185 ? -1.720 27.625 15.088 1.00 38.50 185 ASP A CA 1
ATOM 1318 C C . ASP A 1 185 ? -1.208 27.669 13.634 1.00 38.50 185 ASP A C 1
ATOM 1320 O O . ASP A 1 185 ? -0.036 27.941 13.388 1.00 38.50 185 ASP A O 1
ATOM 1324 N N . ALA A 1 186 ? -2.097 27.347 12.687 1.00 42.69 186 ALA A N 1
ATOM 1325 C CA . ALA A 1 186 ? -1.843 27.138 11.254 1.00 42.69 186 ALA A CA 1
ATOM 1326 C C . ALA A 1 186 ? -0.966 25.908 10.929 1.00 42.69 186 ALA A C 1
ATOM 1328 O O . ALA A 1 186 ? 0.252 26.001 10.785 1.00 42.69 186 ALA A O 1
ATOM 1329 N N . ALA A 1 187 ? -1.609 24.745 10.764 1.00 46.53 187 ALA A N 1
ATOM 1330 C CA . ALA A 1 187 ? -0.941 23.519 10.335 1.00 46.53 187 ALA A CA 1
ATOM 1331 C C . ALA A 1 187 ? -0.243 23.706 8.963 1.00 46.53 187 ALA A C 1
ATOM 1333 O O . ALA A 1 187 ? -0.883 24.171 8.012 1.00 46.53 187 ALA A O 1
ATOM 1334 N N . PRO A 1 188 ? 1.050 23.348 8.834 1.00 48.06 188 PRO A N 1
ATOM 1335 C CA . PRO A 1 188 ? 1.724 23.180 7.544 1.00 48.06 188 PRO A CA 1
ATOM 1336 C C . PRO A 1 188 ? 0.974 22.1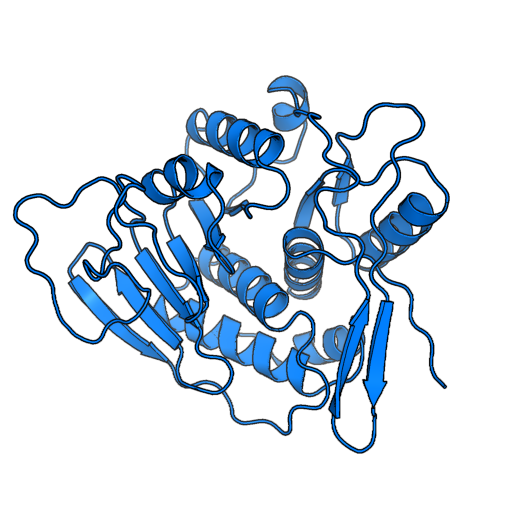84 6.643 1.00 48.06 188 PRO A C 1
ATOM 1338 O O . PRO A 1 188 ? 0.149 21.416 7.141 1.00 48.06 188 PRO A O 1
ATOM 1341 N N . PRO A 1 189 ? 1.242 22.150 5.324 1.00 59.88 189 PRO A N 1
ATOM 1342 C CA . PRO A 1 189 ? 0.566 21.206 4.446 1.00 59.88 189 PRO A CA 1
ATOM 1343 C C . PRO A 1 189 ? 0.930 19.762 4.831 1.00 59.8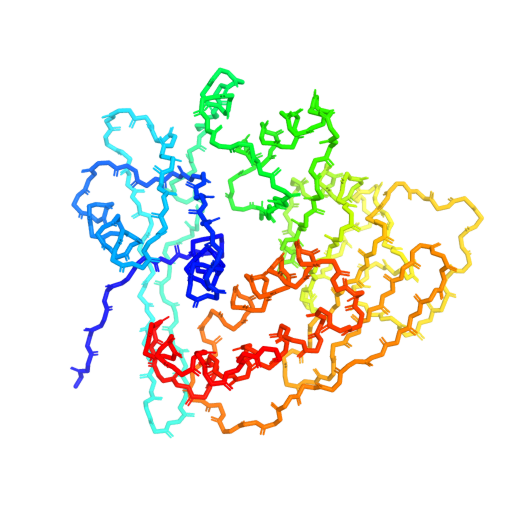8 189 PRO A C 1
ATOM 1345 O O . PRO A 1 189 ? 2.099 19.420 5.020 1.00 59.88 189 PRO A O 1
ATOM 1348 N N . GLY A 1 190 ? -0.093 18.923 4.949 1.00 63.81 190 GLY A N 1
ATOM 1349 C CA . GLY A 1 190 ? -0.010 17.522 5.346 1.00 63.81 190 GLY A CA 1
ATOM 1350 C C . GLY A 1 190 ? -1.242 16.763 4.859 1.00 63.81 190 GLY A C 1
ATOM 1351 O O . GLY A 1 190 ? -2.167 17.390 4.328 1.00 63.81 190 GLY A O 1
ATOM 1352 N N . PRO A 1 191 ? -1.272 15.430 5.012 1.00 79.31 191 PRO A N 1
ATOM 1353 C CA . PRO A 1 191 ? -2.385 14.642 4.515 1.00 79.31 191 PRO A CA 1
ATOM 1354 C C . PRO A 1 191 ? -3.677 15.021 5.244 1.00 79.31 191 PRO A C 1
ATOM 1356 O O . PRO A 1 191 ? -3.651 15.436 6.402 1.00 79.31 191 PRO A O 1
ATOM 1359 N N . ARG A 1 192 ? -4.831 14.867 4.591 1.00 85.88 192 ARG A N 1
ATOM 1360 C CA . ARG A 1 192 ? -6.127 15.198 5.221 1.00 85.88 192 ARG A CA 1
ATOM 1361 C C . ARG A 1 192 ? -6.520 14.209 6.321 1.00 85.88 192 ARG A C 1
ATOM 1363 O O . ARG A 1 192 ? -7.310 14.562 7.196 1.00 85.88 192 ARG A O 1
ATOM 1370 N N . ALA A 1 193 ? -5.968 13.003 6.274 1.00 91.25 193 ALA A N 1
ATOM 1371 C CA . ALA A 1 193 ? -6.121 11.971 7.281 1.00 91.25 193 ALA A CA 1
ATOM 1372 C C . ALA A 1 193 ? -4.835 11.152 7.450 1.00 91.25 193 ALA A C 1
ATOM 1374 O O . ALA A 1 193 ? -4.054 10.981 6.510 1.00 91.25 193 ALA A O 1
ATOM 1375 N N . LEU A 1 194 ? -4.646 10.620 8.652 1.00 93.19 194 LEU A N 1
ATOM 1376 C CA . LEU A 1 194 ? -3.543 9.753 9.038 1.00 93.19 194 LEU A CA 1
ATOM 1377 C C . LEU A 1 194 ? -4.099 8.434 9.567 1.00 93.19 194 LEU A C 1
ATOM 1379 O O . LEU A 1 194 ? -5.049 8.430 10.346 1.00 93.19 194 LEU A O 1
ATOM 1383 N N . VAL A 1 195 ? -3.475 7.335 9.165 1.00 95.69 195 VAL A N 1
ATOM 1384 C CA . VAL A 1 195 ? -3.681 5.991 9.707 1.00 95.69 195 VAL A CA 1
ATOM 1385 C C . VAL A 1 195 ? -2.324 5.473 10.153 1.00 95.69 195 VAL A C 1
ATOM 1387 O O . VAL A 1 195 ? -1.356 5.597 9.407 1.00 95.69 195 VAL A O 1
ATOM 1390 N N . VAL A 1 196 ? -2.230 4.890 11.342 1.00 95.25 196 VAL A N 1
ATOM 1391 C CA . VAL A 1 196 ? -0.982 4.343 11.881 1.00 95.25 196 VAL A CA 1
ATOM 1392 C C . VAL A 1 196 ? -1.187 2.888 12.262 1.00 95.25 196 VAL A C 1
ATOM 1394 O O . VAL A 1 196 ? -2.079 2.542 13.033 1.00 95.25 196 VAL A O 1
ATOM 1397 N N . THR A 1 197 ? -0.360 2.017 11.691 1.00 95.62 197 THR A N 1
ATOM 1398 C CA . THR A 1 197 ? -0.384 0.579 11.963 1.00 95.62 197 THR A CA 1
ATOM 1399 C C . THR A 1 197 ? 0.715 0.198 12.953 1.00 95.62 197 THR A C 1
ATOM 1401 O O . THR A 1 197 ? 1.872 0.595 12.804 1.00 95.62 197 THR A O 1
ATOM 1404 N N . HIS A 1 198 ? 0.360 -0.623 13.943 1.00 93.88 198 HIS A N 1
ATOM 1405 C CA . HIS A 1 198 ? 1.242 -1.042 15.038 1.00 93.88 198 HIS A CA 1
ATOM 1406 C C . HIS A 1 198 ? 1.420 -2.571 15.070 1.00 93.88 198 HIS A C 1
ATOM 1408 O O . HIS A 1 198 ? 1.517 -3.195 16.122 1.00 93.88 198 HIS A O 1
ATOM 1414 N N . GLY A 1 199 ? 1.441 -3.213 13.897 1.00 91.06 199 GLY A N 1
ATOM 1415 C CA . GLY A 1 199 ? 1.499 -4.672 13.806 1.00 91.06 199 GLY A CA 1
ATOM 1416 C C . GLY A 1 199 ? 0.255 -5.324 14.435 1.00 91.06 199 GLY A C 1
ATOM 1417 O O . GLY A 1 199 ? -0.828 -5.147 13.883 1.00 91.06 199 GLY A O 1
ATOM 1418 N N . PRO A 1 200 ? 0.384 -6.111 15.523 1.00 91.88 200 PRO A N 1
ATOM 1419 C CA . PRO A 1 200 ? -0.758 -6.744 16.190 1.00 91.88 200 PRO A CA 1
ATOM 1420 C C . PRO A 1 200 ? -1.560 -5.798 17.100 1.00 91.88 200 PRO A C 1
ATOM 1422 O O . PRO A 1 200 ? -2.639 -6.190 17.551 1.00 91.88 200 PRO A O 1
ATOM 1425 N N . ASP A 1 201 ? -1.036 -4.606 17.394 1.00 94.94 201 ASP A N 1
ATOM 1426 C CA . ASP A 1 201 ? -1.690 -3.609 18.243 1.00 94.94 201 ASP A CA 1
ATOM 1427 C C . ASP A 1 201 ? -2.723 -2.785 17.442 1.00 94.94 201 ASP A C 1
ATOM 1429 O O . ASP A 1 201 ? -2.661 -2.766 16.206 1.00 94.94 201 ASP A O 1
ATOM 1433 N N . PRO A 1 202 ? -3.688 -2.117 18.110 1.00 96.25 202 PRO A N 1
ATOM 1434 C CA . PRO A 1 202 ? -4.736 -1.349 17.441 1.00 96.25 202 PRO A CA 1
ATOM 1435 C C . PRO A 1 202 ? -4.206 -0.348 16.409 1.00 96.25 202 PRO A C 1
ATOM 1437 O O . PRO A 1 202 ? -3.169 0.282 16.602 1.00 96.25 202 PRO A O 1
ATOM 1440 N N . VAL A 1 203 ? -4.955 -0.178 15.321 1.00 97.12 203 VAL A N 1
ATOM 1441 C CA . VAL A 1 203 ? -4.693 0.844 14.302 1.00 97.12 203 VAL A CA 1
ATOM 1442 C C . VAL A 1 203 ? -5.187 2.186 14.822 1.00 97.12 203 VAL A C 1
ATOM 1444 O O . VAL A 1 203 ? -6.345 2.295 15.222 1.00 97.12 203 VAL A O 1
ATOM 1447 N N . GLU A 1 204 ? -4.347 3.211 14.790 1.00 95.69 204 GLU A N 1
ATOM 1448 C CA . GLU A 1 204 ? -4.725 4.577 15.159 1.00 95.69 204 GLU A CA 1
ATOM 1449 C C . GLU A 1 204 ? -5.126 5.365 13.909 1.00 95.69 204 GLU A C 1
ATOM 1451 O O . GLU A 1 204 ? -4.580 5.152 12.826 1.00 95.69 204 GLU A O 1
ATOM 1456 N N . TRP A 1 205 ? -6.080 6.284 14.034 1.00 94.75 205 TRP A N 1
ATOM 1457 C CA . TRP A 1 205 ? -6.469 7.162 12.932 1.00 94.75 205 TRP A CA 1
ATOM 1458 C C . TRP A 1 205 ? -6.795 8.574 13.416 1.00 94.75 205 TRP A C 1
ATOM 1460 O O . TRP A 1 205 ? -7.287 8.763 14.532 1.00 94.75 205 TRP A O 1
ATOM 1470 N N . ALA A 1 206 ? -6.543 9.565 12.562 1.00 89.19 206 ALA A N 1
ATOM 1471 C CA . ALA A 1 206 ? -6.938 10.960 12.745 1.00 89.19 206 ALA A CA 1
ATOM 1472 C C . ALA A 1 206 ? -7.331 11.609 11.419 1.00 89.19 206 ALA A C 1
ATOM 1474 O O . ALA A 1 206 ? -6.784 11.296 10.365 1.00 89.19 206 ALA A O 1
ATOM 1475 N N . GLU A 1 207 ? -8.231 12.579 11.497 1.00 87.12 207 GLU A N 1
ATOM 1476 C CA . GLU A 1 207 ? -8.660 13.419 10.386 1.00 87.12 207 GLU A CA 1
ATOM 1477 C C . GLU A 1 207 ? -8.403 14.897 10.697 1.00 87.12 207 GLU A C 1
ATOM 1479 O O . GLU A 1 207 ? -8.365 15.323 11.853 1.00 87.12 207 GLU A O 1
ATOM 1484 N N . ALA A 1 208 ? -8.255 15.708 9.649 1.00 79.94 208 ALA A N 1
ATOM 1485 C CA . ALA A 1 208 ? -7.985 17.141 9.765 1.00 79.94 208 ALA A CA 1
ATOM 1486 C C . ALA A 1 208 ? -9.106 17.940 10.465 1.00 79.94 208 ALA A C 1
ATOM 1488 O O . ALA A 1 208 ? -8.883 19.077 10.875 1.00 79.94 208 ALA A O 1
ATOM 1489 N N . ASP A 1 209 ? -10.306 17.369 10.611 1.00 80.56 209 ASP A N 1
ATOM 1490 C CA . ASP A 1 209 ? -11.410 17.958 11.383 1.00 80.56 209 ASP A CA 1
ATOM 1491 C C . ASP A 1 209 ? -11.291 17.719 12.904 1.00 80.56 209 ASP A C 1
ATOM 1493 O O . ASP A 1 209 ? -12.138 18.175 13.676 1.00 80.56 209 ASP A O 1
ATOM 1497 N N . GLY A 1 210 ? -10.234 17.028 13.341 1.00 80.62 210 GLY A N 1
ATOM 1498 C CA . GLY A 1 210 ? -9.941 16.716 14.736 1.00 80.62 210 GLY A CA 1
ATOM 1499 C C . GLY A 1 210 ? -10.539 15.397 15.230 1.00 80.62 210 GLY A C 1
ATOM 1500 O O . GLY A 1 210 ? -10.261 15.009 16.370 1.00 80.62 210 GLY A O 1
ATOM 1501 N N . ARG A 1 211 ? -11.336 14.684 14.419 1.00 86.56 211 ARG A N 1
ATOM 1502 C CA . ARG A 1 211 ? -11.773 13.322 14.756 1.00 86.56 211 ARG A CA 1
ATOM 1503 C C . ARG A 1 211 ? -10.570 12.385 14.774 1.00 86.56 211 ARG A C 1
ATOM 1505 O O . ARG A 1 211 ? -9.675 12.483 13.940 1.00 86.56 211 ARG A O 1
ATOM 1512 N N . ARG A 1 212 ? -10.552 11.484 15.755 1.00 92.38 212 ARG A N 1
ATOM 1513 C CA . ARG A 1 212 ? -9.505 10.477 15.931 1.00 92.38 212 ARG A CA 1
ATOM 1514 C C . ARG A 1 212 ? -10.008 9.299 16.750 1.00 92.38 212 ARG A C 1
ATOM 1516 O O . ARG A 1 212 ? -10.957 9.449 17.525 1.00 92.38 212 ARG A O 1
ATOM 1523 N N . GLY A 1 213 ? -9.324 8.171 16.655 1.00 91.75 213 GLY A N 1
ATOM 1524 C CA . GLY A 1 213 ? -9.641 6.987 17.439 1.00 91.75 213 GLY A CA 1
ATOM 1525 C C . GLY A 1 213 ? -8.698 5.830 17.158 1.00 91.75 213 GLY A C 1
ATOM 1526 O O . GLY A 1 213 ? -7.663 5.993 16.514 1.00 91.75 213 GLY A O 1
ATOM 1527 N N . THR A 1 214 ? -9.087 4.659 17.652 1.00 96.81 214 THR A N 1
ATOM 1528 C CA . THR A 1 214 ? -8.389 3.402 17.402 1.00 96.81 214 THR A CA 1
ATOM 1529 C C . THR A 1 214 ? -9.356 2.349 16.882 1.00 96.81 214 THR A C 1
ATOM 1531 O O . THR A 1 214 ? -10.561 2.411 17.135 1.00 96.81 214 THR A O 1
ATOM 1534 N N . VAL A 1 215 ? -8.818 1.381 16.152 1.00 97.19 215 VAL A N 1
ATOM 1535 C CA . VAL A 1 215 ? -9.531 0.215 15.641 1.00 97.19 215 VAL A CA 1
ATOM 1536 C C . VAL A 1 215 ? -8.771 -1.036 16.052 1.00 97.19 215 VAL A C 1
ATOM 1538 O O . VAL A 1 215 ? -7.578 -1.163 15.782 1.00 97.19 215 VAL A O 1
ATOM 1541 N N . ASP A 1 216 ? -9.464 -1.968 16.699 1.00 96.62 216 ASP A N 1
ATOM 1542 C CA . ASP A 1 216 ? -8.856 -3.218 17.147 1.00 96.62 216 ASP A CA 1
ATOM 1543 C C . ASP A 1 216 ? -8.432 -4.096 15.961 1.00 96.62 216 ASP A C 1
ATOM 1545 O O . ASP A 1 216 ? -9.169 -4.275 14.987 1.00 96.62 216 ASP A O 1
ATOM 1549 N N . VAL A 1 217 ? -7.249 -4.701 16.076 1.00 96.38 217 VAL A N 1
ATOM 1550 C CA . VAL A 1 217 ? -6.745 -5.683 15.112 1.00 96.38 217 VAL A CA 1
ATOM 1551 C C . VAL A 1 217 ? -7.161 -7.090 15.556 1.00 96.38 217 VAL A C 1
ATOM 1553 O O . VAL A 1 217 ? -6.882 -7.479 16.698 1.00 96.38 217 VAL A O 1
ATOM 1556 N N . PRO A 1 218 ? -7.799 -7.898 14.684 1.00 94.94 218 PRO A N 1
ATOM 1557 C CA . PRO A 1 218 ? -8.137 -9.276 15.015 1.00 94.94 218 PRO A CA 1
ATOM 1558 C C . PRO A 1 218 ? -6.898 -10.091 15.388 1.00 94.94 218 PRO A C 1
ATOM 1560 O O . PRO A 1 218 ? -5.964 -10.228 14.593 1.00 94.94 218 PRO A O 1
ATOM 1563 N N . GLN A 1 219 ? -6.924 -10.669 16.588 1.00 93.44 219 GLN A N 1
ATOM 1564 C CA . GLN A 1 219 ? -5.837 -11.495 17.101 1.00 93.44 219 GLN A CA 1
ATOM 1565 C C . GLN A 1 219 ? -5.873 -12.879 16.451 1.00 93.44 219 GLN A C 1
ATOM 1567 O O . GLN A 1 219 ? -6.842 -13.627 16.592 1.00 93.44 219 GLN A O 1
ATOM 1572 N N . VAL A 1 220 ? -4.800 -13.225 15.745 1.00 91.75 220 VAL A N 1
ATOM 1573 C CA . VAL A 1 220 ? -4.648 -14.491 15.019 1.00 91.75 220 VAL A CA 1
ATOM 1574 C C . VAL A 1 220 ? -3.281 -15.103 15.303 1.00 91.75 220 VAL A C 1
ATOM 1576 O O . VAL A 1 220 ? -2.323 -14.401 15.624 1.00 91.75 220 VAL A O 1
ATOM 1579 N N . ALA A 1 221 ? -3.167 -16.423 15.159 1.00 90.38 221 ALA A N 1
ATOM 1580 C CA . ALA A 1 221 ? -1.870 -17.088 15.201 1.00 90.38 221 ALA A CA 1
ATOM 1581 C C . ALA A 1 221 ? -1.067 -16.710 13.945 1.00 90.38 221 ALA A C 1
ATOM 1583 O O . ALA A 1 221 ? -1.302 -17.260 12.868 1.00 90.38 221 ALA A O 1
ATOM 1584 N N . ALA A 1 222 ? -0.150 -15.750 14.081 1.00 89.25 222 ALA A N 1
ATOM 1585 C CA . ALA A 1 222 ? 0.694 -15.297 12.983 1.00 89.25 222 ALA A CA 1
ATOM 1586 C C . ALA A 1 222 ? 1.597 -16.439 12.496 1.00 89.25 222 ALA A C 1
ATOM 1588 O O . ALA A 1 222 ? 2.364 -17.011 13.269 1.00 89.25 222 ALA A O 1
ATOM 1589 N N . ARG A 1 223 ? 1.493 -16.765 11.207 1.00 87.94 223 ARG A N 1
ATOM 1590 C CA . ARG A 1 223 ? 2.322 -17.771 10.529 1.00 87.94 223 ARG A CA 1
ATOM 1591 C C . ARG A 1 223 ? 3.352 -17.141 9.604 1.00 87.94 223 ARG A C 1
ATOM 1593 O O . ARG A 1 223 ? 4.461 -17.645 9.501 1.00 87.94 223 ARG A O 1
ATOM 1600 N N . ASP A 1 224 ? 2.987 -16.051 8.935 1.00 85.88 224 ASP A N 1
ATOM 1601 C CA . ASP A 1 224 ? 3.879 -15.310 8.044 1.00 85.88 224 ASP A CA 1
ATOM 1602 C C . ASP A 1 224 ? 3.391 -13.863 7.906 1.00 85.88 224 ASP A C 1
ATOM 1604 O O . ASP A 1 224 ? 2.325 -13.597 7.361 1.00 85.88 224 ASP A O 1
ATOM 1608 N N . THR A 1 225 ? 4.181 -12.907 8.392 1.00 85.94 225 THR A N 1
ATOM 1609 C CA . THR A 1 225 ? 3.830 -11.477 8.372 1.00 85.94 225 THR A CA 1
ATOM 1610 C C . THR A 1 225 ? 4.292 -10.745 7.106 1.00 85.94 225 THR A C 1
ATOM 1612 O O . THR A 1 225 ? 4.095 -9.533 6.985 1.00 85.94 225 THR A O 1
ATOM 1615 N N . LEU A 1 226 ? 4.912 -11.440 6.144 1.00 87.00 226 LEU A N 1
ATOM 1616 C CA . LEU A 1 226 ? 5.401 -10.832 4.909 1.00 87.00 226 LEU A CA 1
ATOM 1617 C C . LEU A 1 226 ? 4.238 -10.300 4.060 1.00 87.00 226 LEU A C 1
ATOM 1619 O O . LEU A 1 226 ? 3.362 -11.056 3.635 1.00 87.00 226 LEU A O 1
ATOM 1623 N N . GLY A 1 227 ? 4.261 -8.998 3.774 1.00 89.62 227 GLY A N 1
ATOM 1624 C CA . GLY A 1 227 ? 3.220 -8.328 2.994 1.00 89.62 227 GLY A CA 1
ATOM 1625 C C . GLY A 1 227 ? 1.930 -8.048 3.773 1.00 89.62 227 GLY A C 1
ATOM 1626 O O . GLY A 1 227 ? 0.917 -7.747 3.155 1.00 89.62 227 GLY A O 1
ATOM 1627 N N . ALA A 1 228 ? 1.941 -8.140 5.110 1.00 93.81 228 ALA A N 1
ATOM 1628 C CA . ALA A 1 228 ? 0.791 -7.761 5.938 1.00 93.81 228 ALA A CA 1
ATOM 1629 C C . ALA A 1 228 ? 0.399 -6.287 5.745 1.00 93.81 228 ALA A C 1
ATOM 1631 O O . ALA A 1 228 ? -0.777 -5.982 5.570 1.00 93.81 228 ALA A O 1
ATOM 1632 N N . GLY A 1 229 ? 1.396 -5.393 5.718 1.00 95.31 229 GLY A N 1
ATOM 1633 C CA . GLY A 1 229 ? 1.196 -3.975 5.414 1.00 95.31 229 GLY A CA 1
ATOM 1634 C C . GLY A 1 229 ? 0.643 -3.776 4.005 1.00 95.31 229 GLY A C 1
ATOM 1635 O O . GLY A 1 229 ? -0.361 -3.104 3.832 1.00 95.31 229 GLY A O 1
ATOM 1636 N N . ASP A 1 230 ? 1.219 -4.440 3.003 1.00 96.88 230 ASP A N 1
ATOM 1637 C CA . ASP A 1 230 ? 0.735 -4.351 1.621 1.00 96.88 230 ASP A CA 1
ATOM 1638 C C . ASP A 1 230 ? -0.732 -4.811 1.486 1.00 96.88 230 ASP A C 1
ATOM 1640 O O . ASP A 1 230 ? -1.521 -4.191 0.772 1.00 96.88 230 ASP A O 1
ATOM 1644 N N . ALA A 1 231 ? -1.116 -5.878 2.200 1.00 97.44 231 ALA A N 1
ATOM 1645 C CA . ALA A 1 231 ? -2.497 -6.351 2.270 1.00 97.44 231 ALA A CA 1
ATOM 1646 C C . ALA A 1 231 ? -3.417 -5.337 2.964 1.00 97.44 231 ALA A C 1
ATOM 1648 O O . ALA A 1 231 ? -4.518 -5.077 2.479 1.00 97.44 231 ALA A O 1
ATOM 1649 N N . PHE A 1 232 ? -2.956 -4.722 4.057 1.00 98.25 232 PHE A N 1
ATOM 1650 C CA . PHE A 1 232 ? -3.664 -3.629 4.718 1.00 98.25 232 PHE A CA 1
ATOM 1651 C C . PHE A 1 232 ? -3.898 -2.462 3.749 1.00 98.25 232 PHE A C 1
ATOM 1653 O O . PHE A 1 232 ? -5.038 -2.052 3.559 1.00 98.25 232 PHE A O 1
ATOM 1660 N N . HIS A 1 233 ? -2.857 -1.970 3.070 1.00 98.38 233 HIS A N 1
ATOM 1661 C CA . HIS A 1 233 ? -2.964 -0.851 2.129 1.00 98.38 233 HIS A CA 1
ATOM 1662 C C . HIS A 1 233 ? -3.887 -1.167 0.950 1.00 98.38 233 HIS A C 1
ATOM 1664 O O . HIS A 1 233 ? -4.737 -0.349 0.602 1.00 98.38 233 HIS A O 1
ATOM 1670 N N . GLY A 1 234 ? -3.767 -2.365 0.367 1.00 98.06 234 GLY A N 1
ATOM 1671 C CA . GLY A 1 234 ? -4.645 -2.818 -0.711 1.00 98.06 234 GLY A CA 1
ATOM 1672 C C . GLY A 1 234 ? -6.114 -2.894 -0.287 1.00 98.06 234 GLY A C 1
ATOM 1673 O O . GLY A 1 234 ? -6.996 -2.501 -1.044 1.00 98.06 234 GLY A O 1
ATOM 1674 N N . ALA A 1 235 ? -6.394 -3.348 0.934 1.00 98.25 235 ALA A N 1
ATOM 1675 C CA . ALA A 1 235 ? -7.750 -3.395 1.472 1.00 98.25 235 ALA A CA 1
ATOM 1676 C C . ALA A 1 235 ? -8.286 -2.013 1.876 1.00 98.25 235 ALA A C 1
ATOM 1678 O O . ALA A 1 235 ? -9.461 -1.729 1.645 1.00 98.25 235 ALA A O 1
ATOM 1679 N N . LEU A 1 236 ? -7.431 -1.143 2.420 1.00 98.62 236 LEU A N 1
ATOM 1680 C CA . LEU A 1 236 ? -7.781 0.226 2.790 1.00 98.62 236 LEU A CA 1
ATOM 1681 C C . LEU A 1 236 ? -8.260 1.005 1.564 1.00 98.62 236 LEU A C 1
ATOM 1683 O O . LEU A 1 236 ? -9.325 1.616 1.609 1.00 98.62 236 LEU A O 1
ATOM 1687 N N . VAL A 1 237 ? -7.529 0.940 0.444 1.00 98.00 237 VAL A N 1
ATOM 1688 C CA . VAL A 1 237 ? -7.958 1.632 -0.783 1.00 98.00 237 VAL A CA 1
ATOM 1689 C C . VAL A 1 237 ? -9.248 1.059 -1.362 1.00 98.00 237 VAL A C 1
ATOM 1691 O O . VAL A 1 237 ? -10.044 1.809 -1.916 1.00 98.00 237 VAL A O 1
ATOM 1694 N N . VAL A 1 238 ? -9.501 -0.243 -1.198 1.00 97.94 238 VAL A N 1
ATOM 1695 C CA . VAL A 1 238 ? -10.772 -0.854 -1.611 1.00 97.94 238 VAL A CA 1
ATOM 1696 C C . VAL A 1 238 ? -11.943 -0.320 -0.790 1.00 97.94 238 VAL A C 1
ATOM 1698 O O . VAL A 1 238 ? -12.969 0.019 -1.374 1.00 97.94 238 VAL A O 1
ATOM 1701 N N . ALA A 1 239 ? -11.807 -0.245 0.534 1.00 97.94 239 ALA A N 1
ATOM 1702 C CA . ALA A 1 239 ? -12.857 0.279 1.406 1.00 97.94 239 ALA A CA 1
ATOM 1703 C C . ALA A 1 239 ? -13.130 1.767 1.134 1.00 97.94 239 ALA A C 1
ATOM 1705 O O . ALA A 1 239 ? -14.272 2.164 0.909 1.00 97.94 239 ALA A O 1
ATOM 1706 N N . LEU A 1 240 ? -12.075 2.578 1.017 1.00 97.81 240 LEU A N 1
ATOM 1707 C CA . LEU A 1 240 ? -12.207 3.999 0.684 1.00 97.81 240 LEU A CA 1
ATOM 1708 C C . LEU A 1 240 ? -12.859 4.213 -0.693 1.00 97.81 240 LEU A C 1
ATOM 1710 O O . LEU A 1 240 ? -13.746 5.052 -0.827 1.00 97.81 240 LEU A O 1
ATOM 1714 N N . ALA A 1 241 ? -12.506 3.409 -1.703 1.00 95.69 241 ALA A N 1
ATOM 1715 C CA . ALA A 1 241 ? -13.139 3.471 -3.024 1.00 95.69 241 ALA A CA 1
ATOM 1716 C C . ALA A 1 241 ? -14.632 3.091 -3.013 1.00 95.69 241 ALA A C 1
ATOM 1718 O O . ALA A 1 241 ? -15.375 3.500 -3.904 1.00 95.69 241 ALA A O 1
ATOM 1719 N N . ARG A 1 242 ? -15.090 2.319 -2.018 1.00 94.94 242 ARG A N 1
ATOM 1720 C CA . ARG A 1 242 ? -16.515 2.000 -1.807 1.00 94.94 242 ARG A CA 1
ATOM 1721 C C . ARG A 1 242 ? -17.277 3.122 -1.098 1.00 94.94 242 ARG A C 1
ATOM 1723 O O . ARG A 1 242 ? -18.506 3.103 -1.107 1.00 94.94 242 ARG A O 1
ATOM 1730 N N . GLY A 1 243 ? -16.564 4.107 -0.552 1.00 95.69 243 GLY A N 1
ATOM 1731 C CA . GLY A 1 243 ? -17.130 5.212 0.213 1.00 95.69 243 GLY A CA 1
ATOM 1732 C C . GLY A 1 243 ? -17.248 4.935 1.711 1.00 95.69 243 GLY A C 1
ATOM 1733 O O . GLY A 1 243 ? -17.970 5.671 2.384 1.00 95.69 243 GLY A O 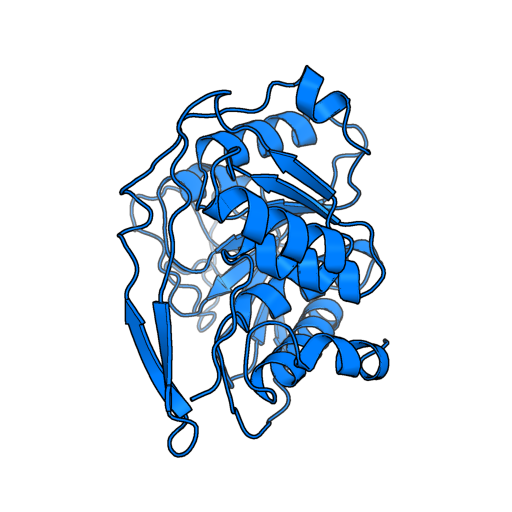1
ATOM 1734 N N . ASP A 1 244 ? -16.568 3.903 2.222 1.00 96.81 244 ASP A N 1
ATOM 1735 C CA . ASP A 1 244 ? -16.499 3.630 3.659 1.00 96.81 244 ASP A CA 1
ATOM 1736 C C . ASP A 1 244 ? -15.785 4.791 4.372 1.00 96.81 244 ASP A C 1
ATOM 1738 O O . ASP A 1 244 ? -14.876 5.423 3.816 1.00 96.81 244 ASP A O 1
ATOM 1742 N N . ASP A 1 245 ? -16.191 5.087 5.609 1.00 96.06 245 ASP A N 1
ATOM 1743 C CA . ASP A 1 245 ? -15.485 6.077 6.417 1.00 96.06 245 ASP A CA 1
ATOM 1744 C C . ASP A 1 245 ? -14.128 5.539 6.905 1.00 96.06 245 ASP A C 1
ATOM 1746 O O . ASP A 1 245 ? -13.817 4.351 6.792 1.00 96.06 245 ASP A O 1
ATOM 1750 N N . LEU A 1 246 ? -13.262 6.430 7.399 1.00 96.19 246 LEU A N 1
ATOM 1751 C CA . LEU A 1 246 ? -11.895 6.051 7.759 1.00 96.19 246 LEU A CA 1
ATOM 1752 C C . LEU A 1 246 ? -11.828 4.948 8.841 1.00 96.19 246 LEU A C 1
ATOM 1754 O O . LEU A 1 246 ? -11.040 4.015 8.656 1.00 96.19 246 LEU A O 1
ATOM 1758 N N . PRO A 1 247 ? -12.626 4.991 9.931 1.00 97.38 247 PRO A N 1
ATOM 1759 C CA . PRO A 1 247 ? -12.700 3.896 10.901 1.00 97.38 247 PRO A CA 1
ATOM 1760 C C . PRO A 1 247 ? -13.096 2.550 10.285 1.00 97.38 247 PRO A C 1
ATOM 1762 O O . PRO A 1 247 ? -12.406 1.552 10.518 1.00 97.38 247 PRO A O 1
ATOM 1765 N N . ASP A 1 248 ? -14.164 2.510 9.484 1.00 97.94 248 ASP A N 1
ATOM 1766 C CA . ASP A 1 248 ? -14.652 1.271 8.874 1.00 97.94 248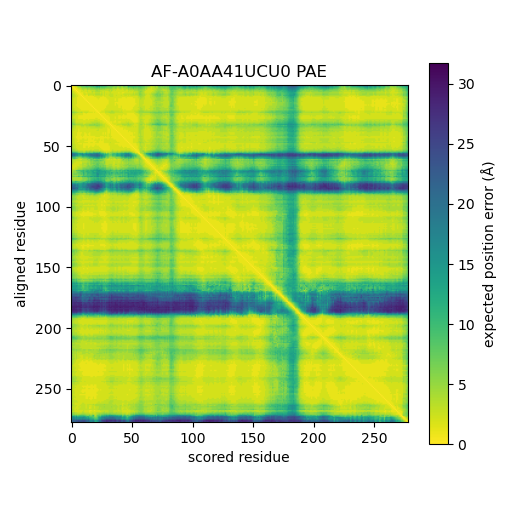 ASP A CA 1
ATOM 1767 C C . ASP A 1 248 ? -13.650 0.729 7.848 1.00 97.94 248 ASP A C 1
ATOM 1769 O O . ASP A 1 248 ? -13.366 -0.476 7.825 1.00 97.94 248 ASP A O 1
ATOM 1773 N N . ALA A 1 249 ? -13.016 1.618 7.079 1.00 98.38 249 ALA A N 1
ATOM 1774 C CA . ALA A 1 249 ? -11.943 1.270 6.157 1.00 98.38 249 ALA A CA 1
ATOM 1775 C C . ALA A 1 249 ? -10.722 0.681 6.884 1.00 98.38 249 ALA A C 1
ATOM 1777 O O . ALA A 1 249 ? -10.174 -0.333 6.442 1.00 98.38 249 ALA A O 1
ATOM 1778 N N . CYS A 1 250 ? -10.328 1.248 8.030 1.00 98.44 250 CYS A N 1
ATOM 1779 C CA . CYS A 1 250 ? -9.257 0.704 8.871 1.00 98.44 250 CYS A CA 1
ATOM 1780 C C . CYS A 1 250 ? -9.627 -0.672 9.437 1.00 98.44 250 CYS A C 1
ATOM 1782 O O . CYS A 1 250 ? -8.802 -1.586 9.422 1.00 98.44 250 CYS A O 1
ATOM 1784 N N . ALA A 1 251 ? -10.867 -0.851 9.897 1.00 98.19 251 ALA A N 1
ATOM 1785 C CA . ALA A 1 251 ? -11.342 -2.120 10.447 1.00 98.19 251 ALA A CA 1
ATOM 1786 C C . ALA A 1 251 ? -11.379 -3.219 9.388 1.00 98.19 251 ALA A C 1
ATOM 1788 O O . ALA A 1 251 ? -10.986 -4.359 9.650 1.00 98.19 251 ALA A O 1
ATOM 1789 N N . PHE A 1 252 ? -11.837 -2.889 8.183 1.00 98.00 252 PHE A N 1
ATOM 1790 C CA . PHE A 1 252 ? -11.813 -3.799 7.049 1.00 98.00 252 PHE A CA 1
ATOM 1791 C C . PHE A 1 252 ? -10.379 -4.175 6.666 1.00 98.00 252 PHE A C 1
ATOM 1793 O O . PHE A 1 252 ? -10.055 -5.363 6.583 1.00 98.00 252 PHE A O 1
ATOM 1800 N N . ALA A 1 253 ? -9.499 -3.184 6.520 1.00 98.31 253 ALA A N 1
ATOM 1801 C CA . ALA A 1 253 ? -8.098 -3.405 6.192 1.00 98.31 253 ALA A CA 1
ATOM 1802 C C . ALA A 1 253 ? -7.374 -4.264 7.241 1.00 98.31 253 ALA A C 1
ATOM 1804 O O . ALA A 1 253 ? -6.636 -5.183 6.878 1.00 98.31 253 ALA A O 1
ATOM 1805 N N . ALA A 1 254 ? -7.648 -4.044 8.531 1.00 97.94 254 ALA A N 1
ATOM 1806 C CA . ALA A 1 254 ? -7.115 -4.851 9.625 1.00 97.94 254 ALA A CA 1
ATOM 1807 C C . ALA A 1 254 ? -7.570 -6.316 9.537 1.00 97.94 254 ALA A C 1
ATOM 1809 O O . ALA A 1 254 ? -6.747 -7.215 9.689 1.00 97.94 254 ALA A O 1
ATOM 1810 N N . ARG A 1 255 ? -8.846 -6.589 9.218 1.00 96.94 255 ARG A N 1
ATOM 1811 C CA . ARG A 1 255 ? -9.331 -7.970 9.014 1.00 96.94 255 ARG A CA 1
ATOM 1812 C C . ARG A 1 255 ? -8.624 -8.665 7.855 1.00 96.94 255 ARG A C 1
ATOM 1814 O O . ARG A 1 255 ? -8.201 -9.810 8.003 1.00 96.94 255 ARG A O 1
ATOM 1821 N N . VAL A 1 256 ? -8.468 -7.980 6.723 1.00 97.44 256 VAL A N 1
ATOM 1822 C CA . VAL A 1 256 ? -7.784 -8.536 5.544 1.00 97.44 256 VAL A CA 1
ATOM 1823 C C . VAL A 1 256 ? -6.308 -8.814 5.853 1.00 97.44 256 VAL A C 1
ATOM 1825 O O . VAL A 1 256 ? -5.807 -9.896 5.536 1.00 97.44 256 VAL A O 1
ATOM 1828 N N . ALA A 1 257 ? -5.627 -7.895 6.542 1.00 96.69 257 ALA A N 1
ATOM 1829 C CA . ALA A 1 257 ? -4.251 -8.086 6.992 1.00 96.69 257 ALA A CA 1
ATOM 1830 C C . ALA A 1 257 ? -4.123 -9.248 7.996 1.00 96.69 257 ALA A C 1
ATOM 1832 O O . ALA A 1 257 ? -3.222 -10.076 7.852 1.00 96.69 257 ALA A O 1
ATOM 1833 N N . SER A 1 258 ? -5.049 -9.386 8.951 1.00 95.62 258 SER A N 1
ATOM 1834 C CA . SER A 1 258 ? -5.092 -10.528 9.875 1.00 95.62 258 SER A CA 1
ATOM 1835 C C . SER A 1 258 ? -5.262 -11.862 9.132 1.00 95.62 258 SER A C 1
ATOM 1837 O O . SER A 1 258 ? -4.576 -12.839 9.439 1.00 95.62 258 SER A O 1
ATOM 1839 N N . THR A 1 259 ? -6.098 -11.918 8.092 1.00 95.56 259 THR A N 1
ATOM 1840 C CA . THR A 1 259 ? -6.193 -13.109 7.232 1.00 95.56 259 THR A CA 1
ATOM 1841 C C . THR A 1 259 ? -4.877 -13.381 6.508 1.00 95.56 259 THR A C 1
ATOM 1843 O O . THR A 1 259 ? -4.430 -14.530 6.485 1.00 95.56 259 THR A O 1
ATOM 1846 N N . ARG A 1 260 ? -4.202 -12.355 5.969 1.00 94.69 260 ARG A N 1
ATOM 1847 C CA . ARG A 1 260 ? -2.881 -12.518 5.338 1.00 94.69 260 ARG A CA 1
ATOM 1848 C C . ARG A 1 260 ? -1.876 -13.152 6.296 1.00 94.69 260 ARG A C 1
ATOM 1850 O O . ARG A 1 260 ? -1.203 -14.104 5.896 1.00 94.69 260 ARG A O 1
ATOM 1857 N N . VAL A 1 261 ? -1.777 -12.649 7.530 1.00 92.88 261 VAL A N 1
ATOM 1858 C CA . VAL A 1 261 ? -0.746 -13.111 8.476 1.00 92.88 261 VAL A CA 1
ATOM 1859 C C . VAL A 1 261 ? -0.989 -14.519 9.015 1.00 92.88 261 VAL A C 1
ATOM 1861 O O . VAL A 1 261 ? -0.049 -15.172 9.469 1.00 92.88 261 VAL A O 1
ATOM 1864 N N . ALA A 1 262 ? -2.227 -15.012 8.948 1.00 92.44 262 ALA A N 1
ATOM 1865 C CA . ALA A 1 262 ? -2.600 -16.355 9.391 1.00 92.44 262 ALA A CA 1
ATOM 1866 C C . ALA A 1 262 ? -2.179 -17.478 8.416 1.00 92.44 262 ALA A C 1
ATOM 1868 O O . ALA A 1 262 ? -2.355 -18.657 8.729 1.00 92.44 262 ALA A O 1
ATOM 1869 N N . HIS A 1 263 ? -1.609 -17.147 7.252 1.00 91.25 263 HIS A N 1
ATOM 1870 C CA . HIS A 1 263 ? -1.272 -18.102 6.190 1.00 91.25 263 HIS A CA 1
ATOM 1871 C C . HIS A 1 263 ? 0.182 -17.973 5.749 1.00 91.25 263 HIS A C 1
ATOM 1873 O O . HIS A 1 263 ? 0.732 -16.879 5.714 1.00 91.25 263 HIS A O 1
ATOM 1879 N N . VAL A 1 264 ? 0.789 -19.088 5.347 1.00 87.81 264 VAL A N 1
ATOM 1880 C CA . VAL A 1 264 ? 2.180 -19.117 4.879 1.00 87.81 264 VAL A CA 1
ATOM 1881 C C . VAL A 1 264 ? 2.255 -18.739 3.401 1.00 87.81 264 VAL A C 1
ATOM 1883 O O . VAL A 1 264 ? 1.486 -19.236 2.580 1.00 87.81 264 VAL A O 1
ATOM 1886 N N . GLY A 1 265 ? 3.234 -17.909 3.049 1.00 87.50 265 GLY A N 1
ATOM 1887 C CA . GLY A 1 265 ? 3.559 -17.604 1.664 1.00 87.50 265 GLY A CA 1
ATOM 1888 C C . GLY A 1 265 ? 2.664 -16.528 1.037 1.00 87.50 265 GLY A C 1
ATOM 1889 O O . GLY A 1 265 ? 1.599 -16.189 1.544 1.00 87.50 265 GLY A O 1
ATOM 1890 N N . PRO A 1 266 ? 3.082 -15.973 -0.109 1.00 88.19 266 PRO A N 1
ATOM 1891 C CA . PRO A 1 266 ? 2.614 -14.665 -0.577 1.00 88.19 266 PRO A CA 1
ATOM 1892 C C . PRO A 1 266 ? 1.162 -14.626 -1.079 1.00 88.19 266 PRO A C 1
ATOM 1894 O O . PRO A 1 266 ? 0.564 -13.550 -1.138 1.00 88.19 266 PRO A O 1
ATOM 1897 N N . ARG A 1 267 ? 0.594 -15.771 -1.485 1.00 92.62 267 ARG A N 1
ATOM 1898 C CA . ARG A 1 267 ? -0.681 -15.828 -2.228 1.00 92.62 267 ARG A CA 1
ATOM 1899 C C . ARG A 1 267 ? -1.713 -16.823 -1.686 1.00 92.62 267 ARG A C 1
ATOM 1901 O O . ARG A 1 267 ? -2.855 -16.784 -2.122 1.00 92.62 267 ARG A O 1
ATOM 1908 N N . GLU A 1 268 ? -1.344 -17.706 -0.756 1.00 90.12 268 GLU A N 1
ATOM 1909 C CA . GLU A 1 268 ? -2.228 -18.789 -0.279 1.00 90.12 268 GLU A CA 1
ATOM 1910 C C . GLU A 1 268 ? -3.503 -18.256 0.392 1.00 90.12 268 GLU A C 1
ATOM 1912 O O . GLU A 1 268 ? -4.598 -18.750 0.149 1.00 90.12 268 GLU A O 1
ATOM 1917 N N . TRP A 1 269 ? -3.357 -17.169 1.146 1.00 92.81 269 TRP A N 1
ATOM 1918 C CA . TRP A 1 269 ? -4.436 -16.475 1.847 1.00 92.81 269 TRP A CA 1
ATOM 1919 C C . TRP A 1 269 ? -5.514 -15.866 0.935 1.00 92.81 269 TRP A C 1
ATOM 1921 O O . TRP A 1 269 ? -6.610 -15.574 1.408 1.00 92.81 269 TRP A O 1
ATOM 1931 N N . LEU A 1 270 ? -5.236 -15.665 -0.361 1.00 92.75 270 LEU A N 1
ATOM 1932 C CA . LEU A 1 270 ? -6.163 -14.992 -1.280 1.00 92.75 270 LEU A CA 1
ATOM 1933 C C . LEU A 1 270 ? -7.475 -15.770 -1.462 1.00 92.75 270 LEU A C 1
ATOM 1935 O O . LEU A 1 270 ? -8.520 -15.160 -1.666 1.00 92.75 270 LEU A O 1
ATOM 1939 N N . ALA A 1 271 ? -7.438 -17.104 -1.357 1.00 88.50 271 ALA A N 1
ATOM 1940 C CA . ALA A 1 271 ? -8.638 -17.940 -1.435 1.00 88.50 271 ALA A CA 1
ATOM 1941 C C . ALA A 1 271 ? -9.599 -17.705 -0.255 1.00 88.50 271 ALA A C 1
ATOM 1943 O O . ALA A 1 271 ? -10.809 -17.864 -0.400 1.00 88.50 271 ALA A O 1
ATOM 1944 N N . GLU A 1 272 ? -9.066 -17.272 0.888 1.00 87.44 272 GLU A N 1
ATOM 1945 C CA . GLU A 1 272 ? -9.833 -17.036 2.110 1.00 87.44 272 GLU A CA 1
ATOM 1946 C C . GLU A 1 272 ? -10.437 -15.626 2.154 1.00 87.44 272 GLU A C 1
ATOM 1948 O O . GLU A 1 272 ? -11.402 -15.395 2.879 1.00 87.44 272 GLU A O 1
ATOM 1953 N N . ILE A 1 273 ? -9.944 -14.679 1.345 1.00 81.00 273 ILE A N 1
ATOM 1954 C CA . ILE A 1 273 ? -10.442 -13.290 1.314 1.00 81.00 273 ILE A CA 1
ATOM 1955 C C . ILE A 1 273 ? -11.932 -13.215 0.961 1.00 81.00 273 ILE A C 1
ATOM 1957 O O . ILE A 1 273 ? -12.634 -12.354 1.485 1.00 81.00 273 ILE A O 1
ATOM 1961 N N . GLY A 1 274 ? -12.449 -14.135 0.138 1.00 66.44 274 GLY A N 1
ATOM 1962 C CA . GLY A 1 274 ? -13.881 -14.187 -0.181 1.00 66.44 274 GLY A CA 1
ATOM 1963 C C . GLY A 1 274 ? -14.774 -14.346 1.060 1.00 66.44 274 GLY A C 1
ATOM 1964 O O . GLY A 1 274 ? -15.915 -13.885 1.058 1.00 66.44 274 GLY A O 1
ATOM 1965 N N . THR A 1 275 ? -14.241 -14.927 2.142 1.00 59.97 275 THR A N 1
ATOM 1966 C CA . THR A 1 275 ? -14.929 -15.071 3.439 1.00 59.97 275 THR A CA 1
ATOM 1967 C C . THR A 1 275 ? -14.873 -13.810 4.305 1.00 59.97 275 THR A C 1
ATOM 1969 O O . THR A 1 275 ? -15.665 -13.674 5.232 1.00 59.97 275 THR A O 1
ATOM 1972 N N . VAL A 1 276 ? -13.983 -12.869 3.972 1.00 62.22 276 VAL A N 1
ATOM 1973 C CA . VAL A 1 276 ? -13.806 -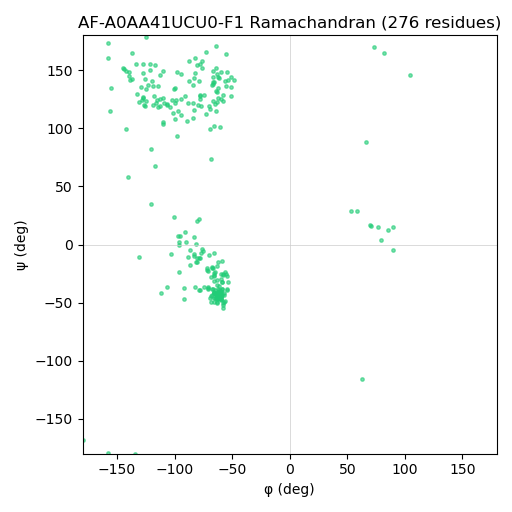11.560 4.627 1.00 62.22 276 VAL A CA 1
ATOM 1974 C C . VAL A 1 276 ? -14.669 -10.483 3.943 1.00 62.22 276 VAL A C 1
ATOM 1976 O O . VAL A 1 276 ? -14.501 -9.296 4.215 1.00 62.22 276 VAL A O 1
ATOM 1979 N N . SER A 1 277 ? -15.588 -10.884 3.048 1.00 51.94 277 SER A N 1
ATOM 1980 C CA . SER A 1 277 ? -16.539 -9.979 2.386 1.00 51.94 277 SER A CA 1
ATOM 1981 C C . SER A 1 277 ? -17.233 -9.064 3.411 1.00 51.94 277 SER A C 1
ATOM 1983 O O . SER A 1 277 ? -17.503 -9.528 4.520 1.00 51.94 277 SER A O 1
ATOM 1985 N N . PRO A 1 278 ? -17.460 -7.781 3.062 1.00 51.19 278 PRO A N 1
ATOM 1986 C CA . PRO A 1 278 ? -18.002 -6.776 3.979 1.00 51.19 278 PRO A CA 1
ATOM 1987 C 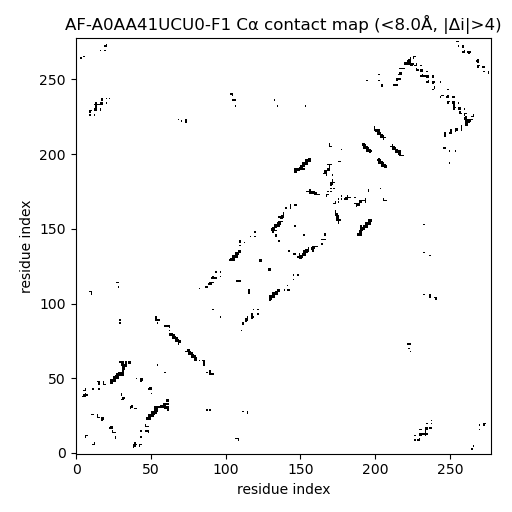C . PRO A 1 278 ? -19.322 -7.206 4.626 1.00 51.19 278 PRO A C 1
ATOM 1989 O O . PRO A 1 278 ? -20.133 -7.875 3.941 1.00 51.19 278 PRO A O 1
#

pLDDT: mean 86.03, std 15.12, range [36.94, 98.62]

Solvent-accessible surface area (backbone atoms only — not comparable to full-atom values): 15606 Å² total; per-residue (Å²): 137,89,85,85,88,69,58,70,59,58,70,56,40,12,29,39,39,23,21,63,72,74,43,94,22,75,44,78,45,73,40,33,85,39,77,66,19,51,50,27,49,53,43,36,49,75,44,57,28,44,76,49,66,47,39,62,98,68,91,44,68,55,89,66,69,49,74,49,70,42,91,88,79,49,49,73,49,77,53,56,69,61,78,75,78,61,73,70,88,46,58,63,49,69,69,62,58,66,71,45,81,86,62,70,55,44,82,39,54,69,89,48,52,55,37,40,51,44,52,51,58,51,42,70,76,39,86,81,57,46,49,33,36,34,54,39,58,61,76,49,81,58,48,54,65,46,39,48,68,19,46,32,35,42,27,28,52,77,18,49,57,60,94,84,48,82,61,35,46,63,50,52,41,59,42,60,60,82,86,55,88,50,88,60,90,76,71,57,57,28,25,46,20,37,34,30,40,50,82,79,43,52,33,36,38,36,31,70,90,71,54,66,54,72,35,74,38,64,88,66,74,73,48,29,67,77,59,26,64,20,28,22,54,13,35,29,53,49,30,46,68,74,66,45,52,72,68,58,13,49,41,52,6,32,48,51,16,37,49,40,16,52,24,65,68,95,61,66,35,56,76,55,48,71,78,66,59,132

InterPro domains:
  IPR002173 Carbohydrate/purine kinase, PfkB, conserved site [PS00584] (224-237)
  IPR011611 Carbohydrate kinase PfkB [PF00294] (5-268)
  IPR029056 Ribokinase-like [G3DSA:3.40.1190.20] (2-277)
  IPR029056 Ribokinase-like [SSF53613] (5-270)
  IPR052562 Ketohexokinase-related [PTHR42774] (3-160)

Radius of gyration: 18.2 Å; Cα contacts (8 Å, |Δi|>4): 526; chains: 1; bounding box: 39×55×46 Å

Secondary structure (DSSP, 8-state):
--------SHHHHHHHHHHHTT--EEEEE---SSHHHHHHHHHHHHTTEEEEE---SS-------EEEE-TTT--EEEE---GGGS-------HHHHHTSPPPSEEEE-SSSHHHHHHHHHHHHTSSSPPEEEEEESS--TTHHHHGGG-SEEEEETT-B--TTS----TT--SBS--SS----SSPPS--SEEEEEETTEEEEEEETTS-EEEEPPPP---S--TTHHHHHHHHHHHHHHHT--HHHHHHHHHHHHHHHHTSSSSSGGGGTGGGG--

Sequence (278 aa):
MRQDVSAGGPAANAAVTAAALGVRAVLVSVIGTGPVGSVARRDLERYSVEVHDVAPRDDTLLAVSAVLVDDVTGDRSVVSPDATLAPSDAVPTPDALGALPRPDIVLLDGHHPAIARAVLAFVHELEPRPQVVLDAGRWRPVFAELLPAADVAACSADFALPPDAGVTLPDGGARADMAAPHAVDAAPPGPRALVVTHGPDPVEWAEADGRRGTVDVPQVAARDTLGAGDAFHGALVVALARGDDLPDACAFAARVASTRVAHVGPREWLAEIGTVSP

Nearest PDB structures (foldseek):
  7vtd-assembly2_C  TM=7.196E-01  e=1.247E-11  Escherichia coli
  7vtg-assembly2_C  TM=7.225E-01  e=5.022E-11  Escherichia coli
  7vtg-assembly1_A  TM=7.227E-01  e=6.023E-11  Escherichia coli
  7vtg-assembly2_D  TM=7.105E-01  e=3.287E-11  Escherichia coli
  7vtg-assembly1_B  TM=6.941E-01  e=2.022E-10  Escherichia coli